Protein AF-A0A811KBR7-F1 (afdb_monomer)

Nearest PDB structures (foldseek):
  6i35-assembly2_C  TM=9.763E-01  e=1.570E-20  Homo sapiens
  6i34-assembly1_B  TM=9.768E-01  e=1.989E-20  Homo sapiens neanderthalensis
  6i34-assembly2_C  TM=9.769E-01  e=3.012E-20  Homo sapiens neanderthalensis
  6i35-assembly1_B  TM=9.760E-01  e=3.012E-20  Homo sapiens
  6i33-assembly1_B  TM=9.377E-01  e=5.134E-20  Homo sapiens

Organism: NCBI:txid465554

Sequence (283 aa):
MISDLTGLDVANASLLDESSACAEAMTLSCRATKRNVVLYDPHLHPQNIAVLQTRAKPIDIKLEPLDVENVNITRDIAGIIIQYPNTEGLIYENIESIVELAHESGALVTMACDPLSLCLLRSPGDLKADIVVGNAQRFGIPLGYGGPHVAFMSVAKTDNRNLLARLMPGRLVGISSNQLCQILWLLTTVMNFLILIFVLLFLGVCTTQLSPIKDADALVEEFYEKAEKIVESTVDLTEKLKFIKESTASFLKLAFPVGALVAASLDIASQLPNALLKQVMDV

Foldseek 3Di:
DLCVLQVADFKFPFDAAQLVLLLLVLVLLCVLLVAQEEEEAPQADPSSVVSNVVSSVVVVHHYDYADPVDGDAALRYSAYEYEVLGNLRAHDPCLLVNCVNCVVSVHAYEYEYDSLLSLQDPHVVVSVHFKYKYWPCVLPNDPPVPDPTTIMMGGHCPDPVSSSNLSDDHWGWDWDADPVRDIDTDTDDSCPVCPVPPVPDDDPGPDHDDDDDPDPPVSSVVSSVVSVVVLVVLVVVVVVVVVVCVVDVDDDPDRHDPPRSVVSVVVVVVPDPPPVVVVVPPD

pLDDT: mean 74.91, std 23.41, range [22.73, 97.88]

Mean predicted aligned error: 11.62 Å

Secondary structure (DSSP, 8-state):
-HHHHHT-SEE-S-BS-HHHHHHHHHHHHHHHH---EEEE-TTS-HHHHHHHHHHHGGGT-EEEE--SSS----TTEEEEEEEES-TTS---TTHHHHHHHHHHHTPEEEEEE-TTGGGTSPPTTTTT-SEEEEE-TTTT---GGG-S--EEEEE---STT-HHHHH--S-EEEEEE-TT--EEEEEE----GGGGTSTTTS-------------HHHHHHHHHHHHHHHHHHHHHHHHHHHHHHHH-TTS-------SHHHHHHHHHHHHS-TTTTTTSS--

Solvent-accessible surface area (backbone atoms only — not comparable to full-atom values): 16023 Å² total; per-residue (Å²): 104,71,29,68,42,37,51,24,77,44,51,40,64,29,32,74,33,40,31,58,32,50,34,49,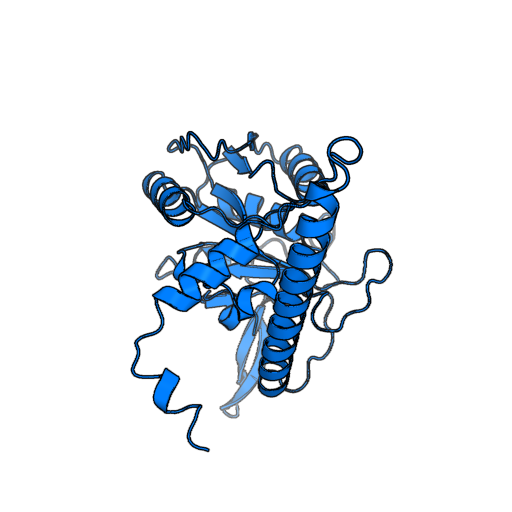47,54,51,42,26,22,66,73,60,74,29,48,31,34,33,33,38,77,50,37,48,71,65,35,53,54,40,32,56,61,59,24,62,86,70,69,39,46,78,43,75,48,50,84,89,68,74,77,62,55,71,61,33,7,22,39,38,40,39,49,57,22,65,66,42,41,60,72,88,60,48,58,60,55,43,51,47,30,50,76,30,61,20,40,39,32,37,39,32,49,64,64,57,29,67,80,42,84,28,48,29,81,55,64,36,40,31,40,26,21,47,52,34,86,75,82,46,69,70,57,94,82,36,92,40,38,6,35,45,29,26,32,68,85,45,102,78,32,58,54,64,57,62,50,75,62,44,29,77,39,84,46,64,51,99,83,71,44,83,42,82,40,82,41,61,60,82,60,79,50,68,86,73,37,79,84,75,81,72,94,77,82,80,63,60,78,76,89,84,75,62,69,70,69,51,48,57,56,46,44,58,50,39,51,53,51,51,53,53,50,52,55,52,46,57,59,46,52,58,50,48,76,73,50,88,80,79,72,98,66,95,66,47,73,54,31,64,52,52,54,54,55,50,57,70,70,69,60,62,86,72,61,70,66,66,72,75,77,118

Structure (mmCIF, N/CA/C/O backbone):
data_AF-A0A811KBR7-F1
#
_entry.id   AF-A0A811KBR7-F1
#
loop_
_atom_site.group_PDB
_atom_site.id
_atom_site.type_symbol
_atom_site.label_atom_id
_atom_site.label_alt_id
_atom_site.label_comp_id
_atom_site.label_asym_id
_atom_site.label_entity_id
_atom_site.label_seq_id
_atom_site.pdbx_PDB_ins_code
_atom_site.Cartn_x
_atom_site.Cartn_y
_atom_site.Cartn_z
_atom_site.occupancy
_atom_site.B_iso_or_equiv
_atom_site.auth_seq_id
_atom_site.auth_comp_id
_atom_site.auth_asym_id
_atom_site.auth_atom_id
_atom_site.pdbx_PDB_model_num
ATOM 1 N N . MET A 1 1 ? -3.193 -0.606 -17.272 1.00 85.06 1 MET A N 1
ATOM 2 C CA . MET A 1 1 ? -1.834 -0.482 -16.699 1.00 85.06 1 MET A CA 1
ATOM 3 C C . 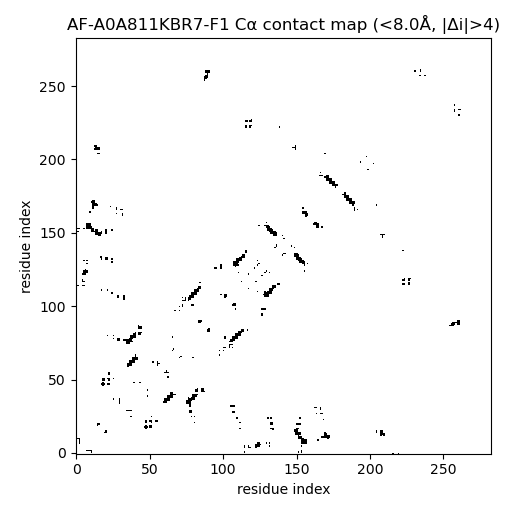MET A 1 1 ? -1.808 -0.687 -15.186 1.00 85.06 1 MET A C 1
ATOM 5 O O . MET A 1 1 ? -1.418 -1.763 -14.779 1.00 85.06 1 MET A O 1
ATOM 9 N N . ILE A 1 2 ? -2.196 0.281 -14.333 1.00 90.94 2 ILE A N 1
ATOM 10 C CA . ILE A 1 2 ? -2.065 0.114 -12.862 1.00 90.94 2 ILE A CA 1
ATOM 11 C C . ILE A 1 2 ? -2.867 -1.087 -12.344 1.00 90.94 2 ILE A C 1
ATOM 13 O O . ILE A 1 2 ? -2.325 -1.892 -11.598 1.00 90.94 2 ILE A O 1
ATOM 17 N N . SER A 1 3 ? -4.122 -1.242 -12.769 1.00 91.12 3 SER A N 1
ATOM 18 C CA . SER A 1 3 ? -4.929 -2.425 -12.434 1.00 91.12 3 SER A CA 1
ATOM 19 C C . SER A 1 3 ? -4.261 -3.735 -12.859 1.00 91.12 3 SER A C 1
ATOM 21 O O . SER A 1 3 ? -4.246 -4.678 -12.081 1.00 91.12 3 SER A O 1
ATOM 23 N N . ASP A 1 4 ? -3.627 -3.769 -14.035 1.00 90.62 4 ASP A N 1
ATOM 24 C CA . ASP A 1 4 ? -2.962 -4.973 -14.551 1.00 90.62 4 ASP A CA 1
ATOM 25 C C . ASP A 1 4 ? -1.704 -5.319 -13.742 1.00 90.62 4 ASP A C 1
ATOM 27 O O . ASP A 1 4 ? -1.526 -6.462 -13.345 1.00 90.62 4 ASP A O 1
ATOM 31 N N . LEU A 1 5 ? -0.864 -4.323 -13.429 1.00 88.62 5 LEU A N 1
ATOM 32 C CA . LEU A 1 5 ? 0.352 -4.513 -12.623 1.00 88.62 5 LEU A CA 1
ATOM 33 C C . LEU A 1 5 ? 0.036 -4.898 -11.175 1.00 88.62 5 LEU A C 1
ATOM 35 O O . LEU A 1 5 ? 0.746 -5.680 -10.552 1.00 88.62 5 LEU A O 1
ATOM 39 N N . THR A 1 6 ? -1.018 -4.310 -10.611 1.00 92.88 6 THR A N 1
ATOM 40 C CA . THR A 1 6 ? -1.402 -4.563 -9.218 1.00 92.88 6 THR A CA 1
ATOM 41 C C . THR A 1 6 ? -2.259 -5.813 -9.055 1.00 92.88 6 THR A C 1
ATOM 43 O O . THR A 1 6 ? -2.368 -6.309 -7.937 1.00 92.88 6 THR A O 1
ATOM 46 N N . GLY A 1 7 ? -2.862 -6.324 -10.131 1.00 92.62 7 GLY A N 1
ATOM 47 C CA . GLY A 1 7 ? -3.830 -7.420 -10.083 1.00 92.62 7 GLY A CA 1
ATOM 48 C C . GLY A 1 7 ? -5.175 -7.030 -9.453 1.00 92.62 7 GLY A C 1
ATOM 49 O O . GLY A 1 7 ? -5.918 -7.909 -9.022 1.00 92.62 7 GLY A O 1
ATOM 50 N N . LEU A 1 8 ? -5.487 -5.730 -9.356 1.00 93.88 8 LEU A N 1
ATOM 51 C CA . LEU A 1 8 ? -6.699 -5.208 -8.713 1.00 93.88 8 LEU A CA 1
ATOM 52 C C . LEU A 1 8 ? -7.685 -4.585 -9.709 1.00 93.88 8 LEU A C 1
ATOM 54 O O . LEU A 1 8 ? -7.311 -3.987 -10.717 1.00 93.88 8 LEU A O 1
ATOM 58 N N . ASP A 1 9 ? -8.977 -4.673 -9.388 1.00 91.50 9 ASP A N 1
ATOM 59 C CA . ASP A 1 9 ? -10.067 -4.386 -10.328 1.00 91.50 9 ASP A CA 1
ATOM 60 C C . ASP A 1 9 ? -10.196 -2.916 -10.745 1.00 91.50 9 ASP A C 1
ATOM 62 O O . ASP A 1 9 ? -10.563 -2.617 -11.882 1.00 91.50 9 ASP A O 1
ATOM 66 N N . VAL A 1 10 ? -9.985 -1.979 -9.814 1.00 91.19 10 VAL A N 1
ATOM 67 C CA . VAL A 1 10 ? -10.257 -0.551 -10.046 1.00 91.19 10 VAL A CA 1
ATOM 68 C C . VAL A 1 10 ? -9.057 0.273 -9.621 1.00 91.19 10 VAL A C 1
ATOM 70 O O . VAL A 1 10 ? -8.599 0.143 -8.491 1.00 91.19 10 VAL A O 1
ATOM 73 N N . ALA A 1 11 ? -8.586 1.163 -10.491 1.00 91.06 11 ALA A N 1
ATOM 74 C CA . ALA A 1 11 ? -7.555 2.151 -10.188 1.00 91.06 11 ALA A CA 1
ATOM 75 C C . ALA A 1 11 ? -8.080 3.575 -10.406 1.00 91.06 11 ALA A C 1
ATOM 77 O O . ALA A 1 11 ? -8.884 3.821 -11.312 1.00 91.06 11 ALA A O 1
ATOM 78 N N . ASN A 1 12 ? -7.628 4.523 -9.584 1.00 88.38 12 ASN A N 1
ATOM 79 C CA . ASN A 1 12 ? -7.953 5.931 -9.782 1.00 88.38 12 ASN A CA 1
ATOM 80 C C . ASN A 1 12 ? -7.066 6.615 -10.827 1.00 88.38 12 ASN A C 1
ATOM 82 O O . ASN A 1 12 ? -6.050 6.097 -11.278 1.00 88.38 12 ASN A O 1
ATOM 86 N N . ALA A 1 13 ? -7.488 7.814 -11.227 1.00 79.62 13 ALA A N 1
ATOM 87 C CA . ALA A 1 13 ? -6.818 8.609 -12.245 1.00 79.62 13 ALA A CA 1
ATOM 88 C C . ALA A 1 13 ? -5.558 9.330 -11.735 1.00 79.62 13 ALA A C 1
ATOM 90 O O . ALA A 1 13 ? -4.890 9.951 -12.559 1.00 79.62 13 ALA A O 1
ATOM 91 N N . SER A 1 14 ? -5.299 9.339 -10.415 1.00 83.75 14 SER A N 1
ATOM 92 C CA . SER A 1 14 ? -4.068 9.785 -9.716 1.00 83.75 14 SER A CA 1
ATOM 93 C C . SER A 1 14 ? -4.341 10.245 -8.274 1.00 83.75 14 SER A C 1
ATOM 95 O O . SER A 1 14 ? -5.455 10.659 -7.935 1.00 83.75 14 SER A O 1
ATOM 97 N N . LEU A 1 15 ? -3.282 10.259 -7.461 1.00 87.31 15 LEU A N 1
ATOM 98 C CA . LEU A 1 15 ? -3.135 10.965 -6.181 1.00 87.31 15 LEU A CA 1
ATOM 99 C C . LEU A 1 15 ? -1.878 11.861 -6.207 1.00 87.31 15 LEU A C 1
ATOM 101 O O . LEU A 1 15 ? -1.215 11.968 -7.239 1.00 87.31 15 LEU A O 1
ATOM 105 N N . LEU A 1 16 ? -1.595 12.559 -5.100 1.00 87.81 16 LEU A N 1
ATOM 106 C CA . LEU A 1 16 ? -0.544 13.585 -5.036 1.00 87.81 16 LEU A CA 1
ATOM 107 C C . LEU A 1 16 ? 0.872 13.003 -4.948 1.00 87.81 16 LEU A C 1
ATOM 109 O O . LEU A 1 16 ? 1.744 13.425 -5.697 1.00 87.81 16 LEU A O 1
ATOM 113 N N . ASP A 1 17 ? 1.090 12.075 -4.022 1.00 90.75 17 ASP A N 1
ATOM 114 C CA . ASP A 1 17 ? 2.358 11.388 -3.765 1.00 90.75 17 ASP A CA 1
ATOM 115 C C . ASP A 1 17 ? 2.082 10.069 -3.014 1.00 90.75 17 ASP A C 1
ATOM 117 O O . ASP A 1 17 ? 0.949 9.798 -2.604 1.00 90.75 17 ASP A O 1
ATOM 121 N N . GLU A 1 18 ? 3.096 9.217 -2.864 1.00 94.69 18 GLU A N 1
ATOM 122 C CA . GLU A 1 18 ? 2.942 7.914 -2.202 1.00 94.69 18 GLU A CA 1
ATOM 123 C C . GLU A 1 18 ? 2.489 8.057 -0.747 1.00 94.69 18 GLU A C 1
ATOM 125 O O . GLU A 1 18 ? 1.565 7.380 -0.306 1.00 94.69 18 GLU A O 1
ATOM 130 N N . SER A 1 19 ? 3.091 8.989 -0.007 1.00 95.75 19 SER A N 1
ATOM 131 C CA . SER A 1 19 ? 2.795 9.204 1.407 1.00 95.75 19 SER A CA 1
ATOM 132 C C . SER A 1 19 ? 1.339 9.617 1.647 1.00 95.75 19 SER A C 1
ATOM 134 O O . SER A 1 19 ? 0.686 9.117 2.568 1.00 95.75 19 SER A O 1
ATOM 136 N N . SER A 1 20 ? 0.795 10.503 0.809 1.00 93.81 20 SER A N 1
ATOM 137 C CA . SER A 1 20 ? -0.621 10.872 0.848 1.00 93.81 20 SER A CA 1
ATOM 138 C C . SER A 1 20 ? -1.516 9.731 0.381 1.00 93.81 20 SER A C 1
ATOM 140 O O . SER A 1 20 ? -2.568 9.535 0.983 1.00 93.81 20 SER A O 1
ATOM 142 N N . ALA A 1 21 ? -1.098 8.932 -0.605 1.00 95.25 21 ALA A N 1
ATOM 143 C CA . ALA A 1 21 ? -1.833 7.737 -1.009 1.00 95.25 21 ALA A CA 1
ATOM 144 C C . ALA A 1 21 ? -1.939 6.712 0.133 1.00 95.25 21 ALA A C 1
ATOM 146 O O . ALA A 1 21 ? -3.035 6.214 0.393 1.00 95.25 21 ALA A O 1
ATOM 147 N N . CYS A 1 22 ? -0.858 6.478 0.885 1.00 97.00 22 CYS A N 1
ATOM 148 C CA . CYS A 1 22 ? -0.865 5.652 2.096 1.00 97.00 22 CYS A CA 1
ATOM 149 C C . CYS A 1 22 ? -1.837 6.195 3.157 1.00 97.00 22 CYS A C 1
ATOM 151 O O . CYS A 1 22 ? -2.602 5.435 3.751 1.00 97.00 22 CYS A O 1
ATOM 153 N N . ALA A 1 23 ? -1.865 7.513 3.375 1.00 96.44 23 ALA A N 1
ATOM 154 C CA . ALA A 1 23 ? -2.798 8.128 4.322 1.00 96.44 23 ALA A CA 1
ATOM 155 C C . ALA A 1 23 ? -4.267 8.050 3.873 1.00 96.44 23 ALA A C 1
ATOM 157 O O . ALA A 1 23 ? -5.172 7.880 4.699 1.00 96.44 23 ALA A O 1
ATOM 158 N N . GLU A 1 24 ? -4.524 8.149 2.571 1.00 96.12 24 GLU A N 1
ATOM 159 C CA . GLU A 1 24 ? -5.859 7.923 2.028 1.00 96.12 24 GLU A CA 1
ATOM 160 C C . GLU A 1 24 ? -6.268 6.448 2.141 1.00 96.12 24 GLU A C 1
ATOM 162 O O . GLU A 1 24 ? -7.417 6.175 2.479 1.00 96.12 24 GLU A O 1
ATOM 167 N N . ALA A 1 25 ? -5.344 5.499 1.944 1.00 96.50 25 ALA A N 1
ATOM 168 C CA . ALA A 1 25 ? -5.602 4.072 2.143 1.00 96.50 25 ALA A CA 1
ATOM 169 C C . ALA A 1 25 ? -5.947 3.760 3.606 1.00 96.50 25 ALA A C 1
ATOM 171 O O . ALA A 1 25 ? -6.968 3.131 3.870 1.00 96.50 25 ALA A O 1
ATOM 172 N N . MET A 1 26 ? -5.179 4.301 4.561 1.00 97.00 26 MET A N 1
ATOM 173 C CA . MET A 1 26 ? -5.490 4.247 5.998 1.00 97.00 26 MET A CA 1
ATOM 174 C C . MET A 1 26 ? -6.923 4.727 6.273 1.00 97.00 26 MET A C 1
ATOM 176 O O . MET A 1 26 ? -7.715 4.052 6.933 1.00 97.00 26 MET A O 1
ATOM 180 N N . THR A 1 27 ? -7.279 5.893 5.730 1.00 95.50 27 THR A N 1
ATOM 181 C CA . THR A 1 27 ? -8.605 6.492 5.922 1.00 95.50 27 THR A CA 1
ATOM 182 C C . THR A 1 27 ? -9.703 5.660 5.252 1.00 95.50 27 THR A C 1
ATOM 184 O O . THR A 1 27 ? -10.797 5.513 5.804 1.00 95.50 27 THR A O 1
ATOM 187 N N . LEU A 1 28 ? -9.430 5.092 4.076 1.00 94.25 28 LEU A N 1
ATOM 188 C CA . LEU A 1 28 ? -10.341 4.206 3.356 1.00 94.25 28 LEU A CA 1
ATOM 189 C C . LEU A 1 28 ? -10.619 2.938 4.165 1.00 94.25 28 LEU A C 1
ATOM 191 O O . LEU A 1 28 ? -11.790 2.590 4.333 1.00 94.25 28 LEU A O 1
ATOM 195 N N . SER A 1 29 ? -9.582 2.318 4.732 1.00 95.12 29 SER A N 1
ATOM 196 C CA . SER A 1 29 ? -9.704 1.120 5.563 1.00 95.12 29 SER A CA 1
ATOM 197 C C . SER A 1 29 ? -10.587 1.364 6.785 1.00 95.12 29 SER A C 1
ATOM 199 O O . SER A 1 29 ? -11.539 0.617 7.029 1.00 95.12 29 SER A O 1
ATOM 201 N N . CYS A 1 30 ? -10.372 2.478 7.491 1.00 95.19 30 CYS A N 1
ATOM 202 C CA . CYS A 1 30 ? -11.221 2.887 8.614 1.00 95.19 30 CYS A CA 1
ATOM 203 C C . CYS A 1 30 ? -12.670 3.174 8.183 1.00 95.19 30 CYS A C 1
ATOM 205 O O . CYS A 1 30 ? -13.627 2.791 8.859 1.00 95.19 30 CYS A O 1
ATOM 207 N N . ARG A 1 31 ? -12.878 3.815 7.024 1.00 93.00 31 ARG A N 1
ATOM 208 C CA . ARG A 1 31 ? -14.228 4.114 6.511 1.00 93.00 31 ARG A CA 1
ATOM 209 C C . ARG A 1 31 ? -14.994 2.866 6.088 1.00 93.00 31 ARG A C 1
ATOM 211 O O . ARG A 1 31 ? -16.220 2.856 6.259 1.00 93.00 31 ARG A O 1
ATOM 218 N N . ALA A 1 32 ? -14.306 1.880 5.519 1.00 92.44 32 ALA A N 1
ATOM 219 C CA . ALA A 1 32 ? -14.888 0.624 5.062 1.00 92.44 32 ALA A CA 1
ATOM 220 C C . ALA A 1 32 ? -15.255 -0.282 6.245 1.00 92.44 32 ALA A C 1
ATOM 222 O O . ALA A 1 32 ? -16.392 -0.743 6.323 1.00 92.44 32 ALA A O 1
ATOM 223 N N . THR A 1 33 ? -14.342 -0.451 7.206 1.00 93.12 33 THR A N 1
ATOM 224 C CA . THR A 1 33 ? -14.531 -1.341 8.368 1.00 93.12 33 THR A CA 1
ATOM 225 C C . THR A 1 33 ? -15.266 -0.695 9.545 1.00 93.12 33 THR A C 1
ATOM 227 O O . THR A 1 33 ? -15.755 -1.406 10.420 1.00 93.12 33 THR A O 1
ATOM 230 N N . LYS A 1 34 ? -15.363 0.644 9.580 1.00 93.56 34 LYS A N 1
ATOM 231 C CA . LYS A 1 34 ? -15.869 1.439 10.722 1.00 93.56 34 LYS A CA 1
ATOM 232 C C . LYS A 1 34 ? -15.050 1.270 12.009 1.00 93.56 34 LYS A C 1
ATOM 234 O O . LYS A 1 34 ? -15.561 1.524 13.097 1.00 93.56 34 LYS A O 1
ATOM 239 N N . ARG A 1 35 ? -13.787 0.868 11.875 1.00 95.31 35 ARG A N 1
ATOM 240 C CA . ARG A 1 35 ? -12.801 0.727 12.955 1.00 95.31 35 ARG A CA 1
ATOM 241 C C . ARG A 1 35 ? -11.779 1.868 12.879 1.00 95.31 35 ARG A C 1
ATOM 243 O O . ARG A 1 35 ? -11.723 2.567 11.869 1.00 95.31 35 ARG A O 1
ATOM 250 N N . ASN A 1 36 ? -10.996 2.080 13.937 1.00 95.88 36 ASN A N 1
ATOM 251 C CA . ASN A 1 36 ? -10.079 3.224 14.048 1.00 95.88 36 ASN A CA 1
ATOM 252 C C . ASN A 1 36 ? -8.630 2.860 14.409 1.00 95.88 36 ASN A C 1
ATOM 254 O O . ASN A 1 36 ? -7.846 3.767 14.672 1.00 95.88 36 ASN A O 1
ATOM 258 N N . VAL A 1 37 ? -8.266 1.577 14.429 1.00 96.81 37 VAL A N 1
ATOM 259 C CA . VAL A 1 37 ? -6.885 1.124 14.659 1.00 96.81 37 VAL A CA 1
ATOM 260 C C . VAL A 1 37 ? -6.296 0.647 13.336 1.00 96.81 37 VAL A C 1
ATOM 262 O O . VAL A 1 37 ? -6.921 -0.155 12.650 1.00 96.81 37 VAL A O 1
ATOM 265 N N . VAL A 1 38 ? -5.121 1.134 12.949 1.00 97.56 38 VAL A N 1
ATOM 266 C CA . VAL A 1 38 ? -4.415 0.698 11.736 1.00 97.56 38 VAL A CA 1
ATOM 267 C C . VAL A 1 38 ? -2.992 0.308 12.106 1.00 97.56 38 VAL A C 1
ATOM 269 O O . VAL A 1 38 ? -2.297 1.074 12.776 1.00 97.56 38 VAL A O 1
ATOM 272 N N . LEU A 1 39 ? -2.558 -0.869 11.653 1.00 97.44 39 LEU A N 1
ATOM 273 C CA . LEU A 1 39 ? -1.170 -1.291 11.811 1.00 97.44 39 LEU A CA 1
ATOM 274 C C . LEU A 1 39 ? -0.341 -0.853 10.606 1.00 97.44 39 LEU A C 1
ATOM 276 O O . LEU A 1 39 ? -0.816 -0.890 9.470 1.00 97.44 39 LEU A O 1
ATOM 280 N N . TYR A 1 40 ? 0.901 -0.450 10.834 1.00 96.44 40 TYR A N 1
ATOM 281 C CA . TYR A 1 40 ? 1.821 -0.077 9.763 1.00 96.44 40 TYR A CA 1
ATOM 282 C C . TYR A 1 40 ? 3.145 -0.823 9.908 1.00 96.44 40 TYR A C 1
ATOM 284 O O . TYR A 1 40 ? 3.654 -0.986 11.012 1.00 96.44 40 TYR A O 1
ATOM 292 N N . ASP A 1 41 ? 3.717 -1.261 8.795 1.00 94.75 41 ASP A N 1
ATOM 293 C CA . ASP A 1 41 ? 5.041 -1.873 8.768 1.00 94.75 41 ASP A CA 1
ATOM 294 C C . ASP A 1 41 ? 6.120 -0.837 9.162 1.00 94.75 41 ASP A C 1
ATOM 296 O O . ASP A 1 41 ? 6.207 0.231 8.540 1.00 94.75 41 ASP A O 1
ATOM 300 N N . PRO A 1 42 ? 6.956 -1.109 10.185 1.00 93.25 42 PRO A N 1
ATOM 301 C CA . PRO A 1 42 ? 8.085 -0.252 10.552 1.00 93.25 42 PRO A CA 1
ATOM 302 C C . PRO A 1 42 ? 9.071 0.017 9.405 1.00 93.25 42 PRO A C 1
ATOM 304 O O . PRO A 1 42 ? 9.762 1.036 9.437 1.00 93.25 42 PRO A O 1
ATOM 307 N N . HIS A 1 43 ? 9.119 -0.863 8.400 1.00 92.19 43 HIS A N 1
ATOM 308 C CA . HIS A 1 43 ? 9.958 -0.742 7.207 1.00 92.19 43 HIS A CA 1
ATOM 309 C C . HIS A 1 43 ? 9.241 -0.079 6.015 1.00 92.19 43 HIS A C 1
ATOM 311 O O . HIS A 1 43 ? 9.728 -0.146 4.881 1.00 92.19 43 HIS A O 1
ATOM 317 N N . LEU A 1 44 ? 8.122 0.618 6.243 1.00 94.25 44 LEU A N 1
ATOM 318 C CA . LEU A 1 44 ? 7.629 1.633 5.307 1.00 94.25 44 LEU A CA 1
ATOM 319 C C . LEU A 1 44 ? 8.673 2.741 5.126 1.00 94.25 44 LEU A C 1
ATOM 321 O O . LEU A 1 44 ? 9.506 3.004 5.999 1.00 94.25 44 LEU A O 1
ATOM 325 N N . HIS A 1 45 ? 8.593 3.465 4.011 1.00 94.31 45 HIS A N 1
ATOM 326 C CA . HIS A 1 45 ? 9.447 4.634 3.846 1.00 94.31 45 HIS A CA 1
ATOM 327 C C . HIS A 1 45 ? 9.224 5.665 4.975 1.00 94.31 45 HIS A C 1
ATOM 329 O O . HIS A 1 45 ? 8.072 5.952 5.321 1.00 94.31 45 HIS A O 1
ATOM 335 N N . PRO A 1 46 ? 10.285 6.293 5.525 1.00 96.25 46 PRO A N 1
ATOM 336 C CA . PRO A 1 46 ? 10.160 7.202 6.669 1.00 96.25 46 PRO A CA 1
ATOM 337 C C . PRO A 1 46 ? 9.169 8.354 6.446 1.00 96.25 46 PRO A C 1
ATOM 339 O O . PRO A 1 46 ? 8.432 8.735 7.357 1.00 96.25 46 PRO A O 1
ATOM 342 N N . GLN A 1 47 ? 9.102 8.885 5.222 1.00 95.81 47 GLN A N 1
ATOM 343 C CA . GLN A 1 47 ? 8.140 9.922 4.847 1.00 95.81 47 GLN A CA 1
ATOM 344 C C . GLN A 1 47 ? 6.689 9.416 4.833 1.00 95.81 47 GLN A C 1
ATOM 346 O O . GLN A 1 47 ? 5.787 10.157 5.227 1.00 95.81 47 GLN A O 1
ATOM 351 N N . ASN A 1 48 ? 6.458 8.149 4.466 1.00 97.06 48 ASN A N 1
ATOM 352 C CA . ASN A 1 48 ? 5.127 7.543 4.504 1.00 97.06 48 ASN A CA 1
ATOM 353 C C . ASN A 1 48 ? 4.641 7.458 5.953 1.00 97.06 48 ASN A C 1
ATOM 355 O O . ASN A 1 48 ?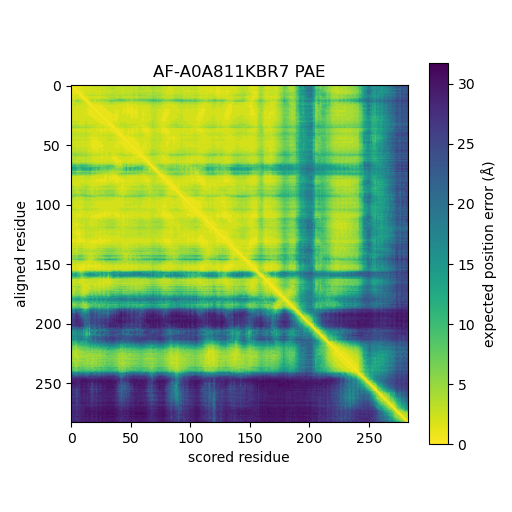 3.528 7.889 6.248 1.00 97.06 48 ASN A O 1
ATOM 359 N N . ILE A 1 49 ? 5.505 7.006 6.868 1.00 97.31 49 ILE A N 1
ATOM 360 C CA . ILE A 1 49 ? 5.209 6.940 8.307 1.00 97.31 49 ILE A CA 1
ATOM 361 C C . ILE A 1 49 ? 4.919 8.342 8.867 1.00 97.31 49 ILE A C 1
ATOM 363 O O . ILE A 1 49 ? 3.916 8.538 9.555 1.00 97.31 49 ILE A O 1
ATOM 367 N N . ALA A 1 50 ? 5.742 9.341 8.531 1.00 97.69 50 ALA A N 1
ATOM 368 C CA . ALA A 1 50 ? 5.557 10.714 9.004 1.00 97.69 50 ALA A CA 1
ATOM 369 C C . ALA A 1 50 ? 4.209 11.320 8.561 1.00 97.69 50 ALA A C 1
ATOM 371 O O . ALA A 1 50 ? 3.511 11.962 9.356 1.00 97.69 50 ALA A O 1
ATOM 372 N N . VAL A 1 51 ? 3.810 11.102 7.303 1.00 97.25 51 VAL A N 1
ATOM 373 C CA . VAL A 1 51 ? 2.523 11.588 6.783 1.00 97.25 51 VAL A CA 1
ATOM 374 C C . VAL A 1 51 ? 1.354 10.795 7.362 1.00 97.25 51 VAL A C 1
ATOM 376 O O . VAL A 1 51 ? 0.353 11.415 7.726 1.00 97.25 51 VAL A O 1
ATOM 379 N N . LEU A 1 52 ? 1.481 9.473 7.520 1.00 97.31 52 LEU A N 1
ATOM 380 C CA . LEU A 1 52 ? 0.483 8.634 8.192 1.00 97.31 52 LEU A CA 1
ATOM 381 C C . LEU A 1 52 ? 0.200 9.156 9.604 1.00 97.31 52 LEU A C 1
ATOM 383 O O . LEU A 1 52 ? -0.944 9.480 9.919 1.00 97.31 52 LEU A O 1
ATOM 387 N N . GLN A 1 53 ? 1.241 9.349 10.417 1.00 96.88 53 GLN A N 1
ATOM 388 C CA . GLN A 1 53 ? 1.127 9.892 11.776 1.00 96.88 53 GLN A CA 1
ATOM 389 C C . GLN A 1 53 ? 0.476 11.281 11.790 1.00 96.88 53 GLN A C 1
ATOM 391 O O . GLN A 1 53 ? -0.420 11.555 12.595 1.00 96.88 53 GLN A O 1
ATOM 396 N N . THR A 1 54 ? 0.888 12.153 10.866 1.00 97.31 54 THR A N 1
ATOM 397 C CA . THR A 1 54 ? 0.346 13.514 10.752 1.00 97.31 54 THR A CA 1
ATOM 398 C C . THR A 1 54 ? -1.138 13.507 10.388 1.00 97.31 54 THR A C 1
ATOM 400 O O . THR A 1 54 ? -1.911 14.301 10.927 1.00 97.31 54 THR A O 1
ATOM 403 N N . ARG A 1 55 ? -1.550 12.611 9.485 1.00 95.81 55 ARG A N 1
ATOM 404 C CA . ARG A 1 55 ? -2.929 12.501 8.991 1.00 95.81 55 ARG A CA 1
ATOM 405 C C . ARG A 1 55 ? -3.844 11.758 9.953 1.00 95.81 55 ARG A C 1
ATOM 407 O O . ARG A 1 55 ? -5.018 12.099 9.995 1.00 95.81 55 ARG A O 1
ATOM 414 N N . ALA A 1 56 ? -3.326 10.814 10.737 1.00 96.25 56 ALA A N 1
ATOM 415 C CA . ALA A 1 56 ? -4.096 10.041 11.710 1.00 96.25 56 ALA A CA 1
ATOM 416 C C . ALA A 1 56 ? -4.530 10.876 12.926 1.00 96.25 56 ALA A C 1
ATOM 418 O O . ALA A 1 56 ? -5.672 10.777 13.373 1.00 96.25 56 ALA A O 1
ATOM 419 N N . LYS A 1 57 ? -3.648 11.760 13.416 1.00 94.31 57 LYS A N 1
ATOM 420 C CA . LYS A 1 57 ? -3.882 12.598 14.603 1.00 94.31 57 LYS A CA 1
ATOM 421 C C . LYS A 1 57 ? -5.178 13.437 14.570 1.00 94.31 57 LYS A C 1
ATOM 423 O O . LYS A 1 57 ? -5.901 13.407 15.561 1.00 94.31 57 LYS A O 1
ATOM 428 N N . PRO A 1 58 ? -5.505 14.201 13.507 1.00 94.75 58 PRO A N 1
ATOM 429 C CA . PRO A 1 58 ? -6.714 15.033 13.484 1.00 94.75 58 PRO A CA 1
ATOM 430 C C . PRO A 1 58 ? -8.027 14.246 13.356 1.00 94.75 58 PRO A C 1
ATOM 432 O O . PRO A 1 58 ? -9.085 14.808 13.623 1.00 94.75 58 PRO A O 1
ATOM 435 N N . ILE A 1 59 ? -7.972 12.982 12.928 1.00 93.25 59 ILE A N 1
ATOM 436 C CA . ILE A 1 59 ? -9.142 12.119 12.688 1.00 93.25 59 ILE A CA 1
ATOM 437 C C . ILE A 1 59 ? -9.268 10.984 13.716 1.00 93.25 59 ILE A C 1
ATOM 439 O O . ILE A 1 59 ? -10.098 10.099 13.535 1.00 93.25 59 ILE A O 1
ATOM 443 N N . ASP A 1 60 ? -8.464 11.030 14.784 1.00 94.19 60 ASP A N 1
ATOM 444 C CA . ASP A 1 60 ? -8.457 10.076 15.904 1.00 94.19 60 ASP A CA 1
ATOM 445 C C . ASP A 1 60 ? -8.300 8.602 15.475 1.00 94.19 60 ASP A C 1
ATOM 447 O O . ASP A 1 60 ? -8.934 7.688 16.008 1.00 94.19 60 ASP A O 1
ATOM 451 N N . ILE A 1 61 ? -7.441 8.368 14.474 1.00 96.31 61 ILE A N 1
ATOM 452 C CA . ILE A 1 61 ? -6.999 7.021 14.093 1.00 96.31 61 ILE A CA 1
ATOM 453 C C . ILE A 1 61 ? -5.766 6.663 14.924 1.00 96.31 61 ILE A C 1
ATOM 455 O O . ILE A 1 61 ? -4.793 7.419 14.974 1.00 96.31 61 ILE A O 1
ATOM 459 N N . LYS A 1 62 ? -5.793 5.491 15.558 1.00 96.94 62 LYS A N 1
ATOM 460 C CA . LYS A 1 62 ? -4.648 4.926 16.273 1.00 96.94 62 LYS A CA 1
ATOM 461 C C . LYS A 1 62 ? -3.757 4.186 15.286 1.00 96.94 62 LYS A C 1
ATOM 463 O O . LYS A 1 62 ? -4.225 3.293 14.586 1.00 96.94 62 LYS A O 1
ATOM 468 N N . LEU A 1 63 ? -2.488 4.575 15.239 1.00 96.69 63 LEU A N 1
ATOM 469 C CA . LEU A 1 63 ? -1.462 3.919 14.438 1.00 96.69 63 LEU A CA 1
ATOM 470 C C . LEU A 1 63 ? -0.509 3.160 15.348 1.00 96.69 63 LEU A C 1
ATOM 472 O O . LEU A 1 63 ? 0.074 3.757 16.254 1.00 96.69 63 LEU A O 1
ATOM 476 N N . GLU A 1 64 ? -0.328 1.876 15.072 1.00 95.69 64 GLU A N 1
ATOM 477 C CA . GLU A 1 64 ? 0.568 1.002 15.827 1.00 95.69 64 GLU A CA 1
ATOM 478 C C . GLU A 1 64 ? 1.513 0.266 14.862 1.00 95.69 64 GLU A C 1
ATOM 480 O O . GLU A 1 64 ? 1.104 -0.087 13.754 1.00 95.69 64 GLU A O 1
ATOM 485 N N . PRO A 1 65 ? 2.793 0.075 15.220 1.00 95.50 65 PRO A N 1
ATOM 486 C CA . PRO A 1 65 ? 3.714 -0.682 14.384 1.00 95.50 65 PRO A CA 1
ATOM 487 C C . PRO A 1 65 ? 3.304 -2.161 14.337 1.00 95.50 65 PRO A C 1
ATOM 489 O O . PRO A 1 65 ? 2.982 -2.753 15.366 1.00 95.50 65 PRO A O 1
ATOM 492 N N . LEU A 1 66 ? 3.341 -2.756 13.147 1.00 93.44 66 LEU A N 1
ATOM 493 C CA . LEU A 1 66 ? 3.151 -4.188 12.944 1.00 93.44 66 LEU A CA 1
ATOM 494 C C . LEU A 1 66 ? 4.428 -4.937 13.339 1.00 93.44 66 LEU A C 1
ATOM 496 O O . LEU A 1 66 ? 5.509 -4.637 12.833 1.00 93.44 66 LEU A O 1
ATOM 500 N N . ASP A 1 67 ? 4.291 -5.937 14.204 1.00 88.06 67 ASP A N 1
ATOM 501 C CA . ASP A 1 67 ? 5.339 -6.927 14.439 1.00 88.06 67 ASP A CA 1
ATOM 502 C C . ASP A 1 67 ? 5.221 -8.033 13.379 1.00 88.06 67 ASP A C 1
ATOM 504 O O . ASP A 1 67 ? 4.235 -8.771 13.338 1.00 88.06 67 ASP A O 1
ATOM 508 N N . VAL A 1 68 ? 6.208 -8.102 12.484 1.00 79.44 68 VAL A N 1
ATOM 509 C CA . VAL A 1 68 ? 6.243 -9.065 11.371 1.00 79.44 68 VAL A CA 1
ATOM 510 C C . VAL A 1 68 ? 6.613 -10.476 11.850 1.00 79.44 68 VAL A C 1
ATOM 512 O O . VAL A 1 68 ? 6.255 -11.455 11.192 1.00 79.44 68 VAL A O 1
ATOM 515 N N . GLU A 1 69 ? 7.299 -10.602 12.992 1.00 77.06 69 GLU A N 1
ATOM 516 C CA . GLU A 1 69 ? 7.696 -11.895 13.564 1.00 77.06 69 GLU A CA 1
ATOM 517 C C . GLU A 1 69 ? 6.556 -12.515 14.385 1.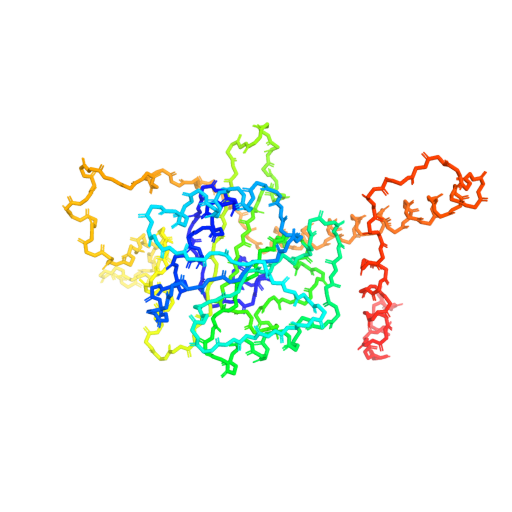00 77.06 69 GLU A C 1
ATOM 519 O O . GLU A 1 69 ? 6.303 -13.716 14.287 1.00 77.06 69 GLU A O 1
ATOM 524 N N . ASN A 1 70 ? 5.838 -11.696 15.163 1.00 81.88 70 ASN A N 1
ATOM 525 C CA . ASN A 1 70 ? 4.663 -12.108 15.938 1.00 81.88 70 ASN A CA 1
ATOM 526 C C . ASN A 1 70 ? 3.418 -11.319 15.527 1.00 81.88 70 ASN A C 1
ATOM 528 O O . ASN A 1 70 ? 2.937 -10.428 16.230 1.00 81.88 70 ASN A O 1
ATOM 532 N N . VAL A 1 71 ? 2.863 -11.705 14.382 1.00 83.38 71 VAL A N 1
ATOM 533 C CA . VAL A 1 71 ? 1.684 -11.068 13.795 1.00 83.38 71 VAL A CA 1
ATOM 534 C C . VAL A 1 71 ? 0.454 -11.379 14.649 1.00 83.38 71 VAL A C 1
ATOM 536 O O . VAL A 1 71 ? -0.082 -12.486 14.623 1.00 83.38 71 VAL A O 1
ATOM 539 N N . ASN A 1 72 ? -0.011 -10.389 15.409 1.00 86.25 72 ASN A N 1
ATOM 540 C CA . ASN A 1 72 ? -1.245 -10.472 16.184 1.00 86.25 72 ASN A CA 1
ATOM 541 C C . ASN A 1 72 ? -2.242 -9.428 15.679 1.00 86.25 72 ASN A C 1
ATOM 543 O O . ASN A 1 72 ? -2.122 -8.244 15.995 1.00 86.25 72 ASN A O 1
ATOM 547 N N . ILE A 1 73 ? -3.223 -9.873 14.890 1.00 88.75 73 ILE A N 1
ATOM 548 C CA . ILE A 1 73 ? -4.242 -8.997 14.312 1.00 88.75 73 ILE A CA 1
ATOM 549 C C . ILE A 1 73 ? -5.587 -9.277 14.988 1.00 88.75 73 ILE A C 1
ATOM 551 O O . ILE A 1 73 ? -6.261 -10.277 14.743 1.00 88.75 73 ILE A O 1
ATOM 555 N N . THR A 1 74 ? -5.979 -8.373 15.877 1.00 90.25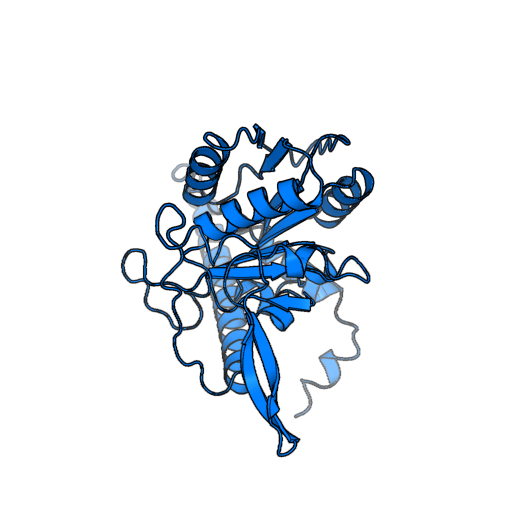 74 THR A N 1
ATOM 556 C CA . THR A 1 74 ? -7.247 -8.395 16.603 1.00 90.25 74 THR A CA 1
ATOM 557 C C . THR A 1 74 ? -8.401 -7.799 15.786 1.00 90.25 74 THR A C 1
ATOM 559 O O . THR A 1 74 ? -8.225 -7.062 14.818 1.00 90.25 74 THR A O 1
ATOM 562 N N . ARG A 1 75 ? -9.643 -8.110 16.185 1.00 90.38 75 ARG A N 1
ATOM 563 C CA . ARG A 1 75 ? -10.872 -7.715 15.461 1.00 90.38 75 ARG A CA 1
ATOM 564 C C . ARG A 1 75 ? -11.199 -6.217 15.495 1.00 90.38 75 ARG A C 1
ATOM 566 O O . ARG A 1 75 ? -12.173 -5.800 14.876 1.00 90.38 75 ARG A O 1
ATOM 573 N N . ASP A 1 76 ? -10.468 -5.412 16.249 1.00 92.75 76 ASP A N 1
ATOM 574 C CA . ASP A 1 76 ? -10.603 -3.954 16.299 1.00 92.75 76 ASP A CA 1
ATOM 575 C C . ASP A 1 76 ? -9.720 -3.236 15.268 1.00 92.75 76 ASP A C 1
ATOM 577 O O . ASP A 1 76 ? -9.910 -2.043 15.031 1.00 92.75 76 ASP A O 1
ATOM 581 N N . ILE A 1 77 ? -8.830 -3.961 14.585 1.00 96.38 77 ILE A N 1
ATOM 582 C CA . ILE A 1 77 ? -7.968 -3.408 13.540 1.00 96.38 77 ILE A CA 1
ATOM 583 C C . ILE A 1 77 ? -8.772 -3.200 12.252 1.00 96.38 77 ILE A C 1
ATOM 585 O O . ILE A 1 77 ? -9.471 -4.089 11.762 1.00 96.38 77 ILE A O 1
ATOM 589 N N . ALA A 1 78 ? -8.706 -1.986 11.716 1.00 96.44 78 ALA A N 1
ATOM 590 C CA . ALA A 1 78 ? -9.325 -1.559 10.467 1.00 96.44 78 ALA A CA 1
ATOM 591 C C . ALA A 1 78 ? -8.551 -2.044 9.241 1.00 96.44 78 ALA A C 1
ATOM 593 O O . ALA A 1 78 ? -9.142 -2.377 8.215 1.00 96.44 78 ALA A O 1
ATOM 594 N N . GLY A 1 79 ? -7.227 -2.051 9.336 1.00 96.62 79 GLY A N 1
ATOM 595 C CA . GLY A 1 79 ? -6.363 -2.476 8.253 1.00 96.62 79 GLY A CA 1
ATOM 596 C C . GLY A 1 79 ? -4.895 -2.470 8.635 1.00 96.62 79 GLY A C 1
ATOM 597 O O . GLY A 1 79 ? -4.513 -1.941 9.681 1.00 96.62 79 GLY A O 1
ATOM 598 N N . ILE A 1 80 ? -4.093 -3.053 7.757 1.00 97.12 80 ILE A N 1
ATOM 599 C CA . ILE A 1 80 ? -2.639 -3.083 7.854 1.00 97.12 80 ILE A CA 1
ATOM 600 C C . ILE A 1 80 ? -2.029 -2.457 6.597 1.00 97.12 80 ILE A C 1
ATOM 602 O O . ILE A 1 80 ? -2.598 -2.572 5.511 1.00 97.12 80 ILE A O 1
ATOM 606 N N . ILE A 1 81 ? -0.891 -1.780 6.741 1.00 97.50 81 ILE A N 1
ATOM 607 C CA . ILE A 1 81 ? -0.148 -1.168 5.633 1.00 97.50 81 ILE A CA 1
ATOM 608 C C . ILE A 1 81 ? 1.256 -1.761 5.608 1.00 97.50 81 ILE A C 1
ATOM 610 O O . ILE A 1 81 ? 2.012 -1.568 6.557 1.00 97.50 81 ILE A O 1
ATOM 614 N N . ILE A 1 82 ? 1.603 -2.457 4.528 1.00 95.50 82 ILE A N 1
ATOM 615 C CA . ILE A 1 82 ? 2.896 -3.132 4.345 1.00 95.50 82 ILE A CA 1
ATOM 616 C C . ILE A 1 82 ? 3.580 -2.565 3.102 1.00 95.50 82 ILE A C 1
ATOM 618 O O . ILE A 1 82 ? 2.907 -2.269 2.114 1.00 95.50 82 ILE A O 1
ATOM 622 N N . GLN A 1 83 ? 4.903 -2.410 3.127 1.00 93.38 83 GLN A N 1
ATOM 623 C CA . GLN A 1 83 ? 5.663 -2.019 1.939 1.00 93.38 83 GLN A CA 1
ATOM 624 C C . GLN A 1 83 ? 6.144 -3.269 1.176 1.00 93.38 83 GLN A C 1
ATOM 626 O O . GLN A 1 83 ? 6.682 -4.201 1.769 1.00 93.38 83 GLN A O 1
ATOM 631 N N . TYR A 1 84 ? 5.962 -3.290 -0.146 1.00 89.62 84 TYR A N 1
ATOM 632 C CA . TYR A 1 84 ? 6.288 -4.425 -1.011 1.00 89.62 84 TYR A CA 1
ATOM 633 C C . TYR A 1 84 ? 6.936 -3.967 -2.332 1.00 89.62 84 TYR A C 1
ATOM 635 O O . TYR A 1 84 ? 6.219 -3.503 -3.224 1.00 89.62 84 TYR A O 1
ATOM 643 N N . PRO A 1 85 ? 8.265 -4.112 -2.509 1.00 90.31 85 PRO A N 1
ATOM 644 C CA . PRO A 1 85 ? 9.293 -4.442 -1.507 1.00 90.31 85 PRO A CA 1
ATOM 645 C C . PRO A 1 85 ? 9.450 -3.358 -0.436 1.00 90.31 85 PRO A C 1
ATOM 647 O O . PRO A 1 85 ? 9.104 -2.203 -0.679 1.00 90.31 85 PRO A O 1
ATOM 650 N N . ASN A 1 86 ? 10.001 -3.702 0.730 1.00 86.94 86 ASN A N 1
ATOM 651 C CA . ASN A 1 86 ? 10.117 -2.757 1.841 1.00 86.94 86 ASN A CA 1
ATOM 652 C C . ASN A 1 86 ? 11.172 -1.654 1.615 1.00 86.94 86 ASN A C 1
ATOM 654 O O . ASN A 1 86 ? 11.921 -1.689 0.639 1.00 86.94 86 ASN A O 1
ATOM 658 N N . THR A 1 87 ? 11.261 -0.666 2.519 1.00 86.06 87 THR A N 1
ATOM 659 C CA . THR A 1 87 ? 12.190 0.475 2.366 1.00 86.06 87 THR A CA 1
ATOM 660 C C . THR A 1 87 ? 13.651 0.070 2.265 1.00 86.06 87 THR A C 1
ATOM 662 O O . THR A 1 87 ? 14.475 0.853 1.789 1.00 86.06 87 THR A O 1
ATOM 665 N N . GLU A 1 88 ? 13.983 -1.109 2.770 1.00 82.62 88 GLU A N 1
ATOM 666 C CA . GLU A 1 88 ? 15.326 -1.625 2.691 1.00 82.62 88 GLU A CA 1
ATOM 667 C C . GLU A 1 88 ? 15.507 -2.405 1.371 1.00 82.62 88 GLU A C 1
ATOM 669 O O . GLU A 1 88 ? 16.603 -2.439 0.833 1.00 82.62 88 GLU A O 1
ATOM 674 N N . GLY A 1 89 ? 14.449 -2.961 0.781 1.00 75.31 89 GLY A N 1
ATOM 675 C CA . GLY A 1 89 ? 14.494 -3.786 -0.431 1.00 75.31 89 GLY A CA 1
ATOM 676 C C . GLY A 1 89 ? 14.243 -5.271 -0.161 1.00 75.31 89 GLY A C 1
ATOM 677 O O . GLY A 1 89 ? 14.498 -6.105 -1.030 1.00 75.31 89 GLY A O 1
ATOM 678 N N . LEU A 1 90 ? 13.758 -5.611 1.038 1.00 81.56 90 LEU A N 1
ATOM 679 C CA . LEU A 1 90 ? 13.336 -6.959 1.395 1.00 81.56 90 LEU A CA 1
ATOM 680 C C . LEU A 1 90 ? 11.902 -7.246 0.949 1.00 81.56 90 LEU A C 1
ATOM 682 O O . LEU A 1 90 ? 11.043 -6.366 0.919 1.00 81.56 90 LEU A O 1
ATOM 686 N N . ILE A 1 91 ? 11.654 -8.515 0.645 1.00 82.88 91 ILE A N 1
ATOM 687 C CA . ILE A 1 91 ? 10.333 -9.081 0.406 1.00 82.88 91 ILE A CA 1
ATOM 688 C C . ILE A 1 91 ? 10.094 -10.078 1.533 1.00 82.88 91 ILE A C 1
ATOM 690 O O . ILE A 1 91 ? 10.930 -10.948 1.768 1.00 82.88 91 ILE A O 1
ATOM 694 N N . TYR A 1 92 ? 8.983 -9.924 2.246 1.00 82.62 92 TYR A N 1
ATOM 695 C CA . TYR A 1 92 ? 8.627 -10.815 3.343 1.00 82.62 92 TYR A CA 1
ATOM 696 C C . TYR A 1 92 ? 8.197 -12.183 2.809 1.00 82.62 92 TYR A C 1
ATOM 698 O O . TYR A 1 92 ? 7.266 -12.273 2.012 1.00 82.62 92 TYR A O 1
ATOM 706 N N . GLU A 1 93 ? 8.847 -13.250 3.275 1.00 80.56 93 GLU A N 1
ATOM 707 C CA . GLU A 1 93 ? 8.501 -14.633 2.908 1.00 80.56 93 GLU A CA 1
ATOM 708 C C . GLU A 1 93 ? 7.114 -15.033 3.442 1.00 80.56 93 GLU A C 1
ATOM 710 O O . GLU A 1 93 ? 6.378 -15.774 2.800 1.00 80.56 93 GLU A O 1
ATOM 715 N N . ASN A 1 94 ? 6.720 -14.493 4.599 1.00 85.56 94 ASN A N 1
ATOM 716 C CA . ASN A 1 94 ? 5.458 -14.784 5.282 1.00 85.56 94 ASN A CA 1
ATOM 717 C C . ASN A 1 94 ? 4.301 -13.842 4.890 1.00 85.56 94 ASN A C 1
ATOM 719 O O . ASN A 1 94 ? 3.312 -13.751 5.620 1.00 85.56 94 ASN A O 1
ATOM 723 N N . ILE A 1 95 ? 4.403 -13.133 3.760 1.00 89.44 95 ILE A N 1
ATOM 724 C CA . ILE A 1 95 ? 3.418 -12.111 3.373 1.00 89.44 95 ILE A CA 1
ATOM 725 C C . ILE A 1 95 ? 2.003 -12.678 3.205 1.00 89.44 95 ILE A C 1
ATOM 727 O O . ILE A 1 95 ? 1.040 -12.048 3.634 1.00 89.44 95 ILE A O 1
ATOM 731 N N . GLU A 1 96 ? 1.870 -13.886 2.654 1.00 91.56 96 GLU A N 1
ATOM 732 C CA . GLU A 1 96 ? 0.570 -14.547 2.486 1.00 91.56 96 GLU A CA 1
ATOM 733 C C . GLU A 1 96 ? -0.090 -14.848 3.831 1.00 91.56 96 GLU A C 1
ATOM 735 O O . GLU A 1 96 ? -1.274 -14.577 4.013 1.00 91.56 96 GLU A O 1
ATOM 740 N N . SER A 1 97 ? 0.688 -15.333 4.801 1.00 92.44 97 SER A N 1
ATOM 741 C CA . SER A 1 97 ? 0.189 -15.622 6.146 1.00 92.44 97 SER A CA 1
ATOM 742 C C . SER A 1 97 ? -0.252 -14.351 6.872 1.00 92.44 97 SER A C 1
ATOM 744 O O . SER A 1 97 ? -1.253 -14.364 7.583 1.00 92.44 97 SER A O 1
ATOM 746 N N . ILE A 1 98 ? 0.455 -13.232 6.672 1.00 92.56 98 ILE A N 1
ATOM 747 C CA . ILE A 1 98 ? 0.051 -11.930 7.223 1.00 92.56 98 ILE A CA 1
ATOM 748 C C . ILE A 1 98 ? -1.290 -11.485 6.628 1.00 92.56 98 ILE A C 1
ATOM 750 O O . ILE A 1 98 ? -2.162 -11.017 7.363 1.00 92.56 98 ILE A O 1
ATOM 754 N N . VAL A 1 99 ? -1.460 -11.636 5.310 1.00 94.31 99 VAL A N 1
ATOM 755 C CA . VAL A 1 99 ? -2.707 -11.286 4.617 1.00 94.31 99 VAL A CA 1
ATOM 756 C C . VAL A 1 99 ? -3.868 -12.143 5.116 1.00 94.31 99 VAL A C 1
ATOM 758 O O . VAL A 1 99 ? -4.927 -11.606 5.442 1.00 94.31 99 VAL A O 1
ATOM 761 N N . GLU A 1 100 ? -3.662 -13.454 5.235 1.00 94.44 100 GLU A N 1
ATOM 762 C CA . GLU A 1 100 ? -4.679 -14.390 5.720 1.00 94.44 100 GLU A CA 1
ATOM 763 C C . GLU A 1 100 ? -5.141 -14.030 7.140 1.00 94.44 100 GLU A C 1
ATOM 765 O O . GLU A 1 100 ? -6.337 -13.834 7.365 1.00 94.44 100 GLU A O 1
ATOM 770 N N . LEU A 1 101 ? -4.204 -13.809 8.071 1.00 94.44 101 LEU A N 1
ATOM 771 C CA . LEU A 1 101 ? -4.514 -13.379 9.442 1.00 94.44 101 LEU A CA 1
ATOM 772 C C . LEU A 1 101 ? -5.266 -12.038 9.480 1.00 94.44 101 LEU A C 1
ATOM 774 O O . LEU A 1 101 ? -6.178 -11.840 10.292 1.00 94.44 101 LEU A O 1
ATOM 778 N N . ALA A 1 102 ? -4.915 -11.104 8.592 1.00 94.50 102 ALA A N 1
ATOM 779 C CA . ALA A 1 102 ? -5.609 -9.826 8.492 1.00 94.50 102 ALA A CA 1
ATOM 780 C C . ALA A 1 102 ? -7.069 -10.027 8.076 1.00 94.50 102 ALA A C 1
ATOM 782 O O . ALA A 1 102 ? -7.980 -9.505 8.728 1.00 94.50 102 ALA A O 1
ATOM 783 N N . HIS A 1 103 ? -7.303 -10.848 7.054 1.00 94.75 103 HIS A N 1
ATOM 784 C CA . HIS A 1 103 ? -8.641 -11.157 6.559 1.00 94.75 103 HIS A CA 1
ATOM 785 C C . HIS A 1 103 ? -9.481 -11.942 7.569 1.00 94.75 103 HIS A C 1
ATOM 787 O O . HIS A 1 103 ? -10.661 -11.624 7.736 1.00 94.75 103 HIS A O 1
ATOM 793 N N . GLU A 1 104 ? -8.891 -12.873 8.323 1.00 94.56 104 GLU A N 1
ATOM 794 C CA . GLU A 1 104 ? -9.572 -13.586 9.417 1.00 94.56 104 GLU A CA 1
ATOM 795 C C . GLU A 1 104 ? -10.091 -12.636 10.513 1.00 94.56 104 GLU A C 1
ATOM 797 O O . GLU A 1 104 ? -11.171 -12.840 11.083 1.00 94.56 104 GLU A O 1
ATOM 802 N N . SER A 1 105 ? -9.357 -11.554 10.789 1.00 93.19 105 SER A N 1
ATOM 803 C CA . SER A 1 105 ? -9.776 -10.503 11.729 1.00 93.19 105 SER A CA 1
ATOM 804 C C . SER A 1 105 ? -10.779 -9.496 11.123 1.00 93.19 105 SER A C 1
ATOM 806 O O . SER A 1 105 ? -11.387 -8.684 11.841 1.00 93.19 105 SER A O 1
ATOM 808 N N . GLY A 1 106 ? -10.985 -9.542 9.803 1.00 92.88 106 GLY A N 1
ATOM 809 C CA . GLY A 1 106 ? -11.771 -8.578 9.029 1.00 92.88 106 GLY A CA 1
ATOM 810 C C . GLY A 1 106 ? -11.072 -7.231 8.809 1.00 92.88 106 GLY A C 1
ATOM 811 O O . GLY A 1 106 ? -11.755 -6.232 8.575 1.00 92.88 106 GLY A O 1
ATOM 812 N N . ALA A 1 107 ? -9.746 -7.184 8.953 1.00 95.69 107 ALA A N 1
ATOM 813 C CA . ALA A 1 107 ? -8.917 -6.032 8.620 1.00 95.69 107 ALA A CA 1
ATOM 814 C C . ALA A 1 107 ? -8.592 -6.030 7.117 1.00 95.69 107 ALA A C 1
ATOM 816 O O . ALA A 1 107 ? -8.444 -7.086 6.507 1.00 95.69 107 ALA A O 1
ATOM 817 N N . LEU A 1 108 ? -8.472 -4.841 6.524 1.00 96.06 108 LEU A N 1
ATOM 818 C CA . LEU A 1 108 ? -8.098 -4.687 5.115 1.00 96.06 108 LEU A CA 1
ATOM 819 C C . LEU A 1 108 ? -6.580 -4.606 4.945 1.00 96.06 108 LEU A C 1
ATOM 821 O O . LEU A 1 108 ? -5.901 -3.936 5.727 1.00 96.06 108 LEU A O 1
ATOM 825 N N . VAL A 1 109 ? -6.048 -5.217 3.891 1.00 97.19 109 VAL A N 1
ATOM 826 C CA . VAL A 1 109 ? -4.612 -5.188 3.598 1.00 97.19 109 VAL A CA 1
ATOM 827 C C . VAL A 1 109 ? -4.299 -4.136 2.543 1.00 97.19 109 VAL A C 1
ATOM 829 O O . VAL A 1 109 ? -4.785 -4.192 1.414 1.00 97.19 109 VAL A O 1
ATOM 832 N N . THR A 1 110 ? -3.450 -3.180 2.913 1.00 97.88 110 THR A N 1
ATOM 833 C CA . THR A 1 110 ? -2.866 -2.197 2.001 1.00 97.88 110 THR A CA 1
ATOM 834 C C . THR A 1 110 ? -1.413 -2.552 1.712 1.00 97.88 110 THR A C 1
ATOM 836 O O . THR A 1 110 ? -0.619 -2.676 2.643 1.00 97.88 110 THR A O 1
ATOM 839 N N . MET A 1 111 ? -1.044 -2.643 0.435 1.00 97.62 111 MET A N 1
ATOM 840 C CA . MET A 1 111 ? 0.352 -2.775 0.013 1.00 97.62 111 MET A CA 1
ATOM 841 C C . MET A 1 111 ? 0.838 -1.489 -0.666 1.00 97.62 111 MET A C 1
ATOM 843 O O . MET A 1 111 ? 0.233 -1.016 -1.629 1.00 97.62 111 MET A O 1
ATOM 847 N N . ALA A 1 112 ? 1.917 -0.906 -0.150 1.00 96.69 112 ALA A N 1
ATOM 848 C CA . ALA A 1 112 ? 2.636 0.192 -0.787 1.00 96.69 112 ALA A CA 1
ATOM 849 C C . ALA A 1 112 ? 3.735 -0.387 -1.687 1.00 96.69 112 ALA A C 1
ATOM 851 O O . ALA A 1 112 ? 4.655 -1.037 -1.191 1.00 96.69 112 ALA A O 1
ATOM 852 N N . CYS A 1 113 ? 3.628 -0.187 -3.000 1.00 92.38 113 CYS A N 1
ATOM 853 C CA . CYS A 1 113 ? 4.440 -0.891 -3.989 1.00 92.38 113 CYS A CA 1
ATOM 854 C C . CYS A 1 113 ? 5.108 0.038 -5.001 1.00 92.38 113 CYS A C 1
ATOM 856 O O . CYS A 1 113 ? 4.550 1.063 -5.403 1.00 92.38 113 CYS A O 1
ATOM 858 N N . ASP A 1 114 ? 6.270 -0.390 -5.497 1.00 87.56 114 ASP A N 1
ATOM 859 C CA . ASP A 1 114 ? 6.866 0.172 -6.709 1.00 87.56 114 ASP A CA 1
ATOM 860 C C . ASP A 1 114 ? 6.259 -0.529 -7.938 1.00 87.56 114 ASP A C 1
ATOM 862 O O . ASP A 1 114 ? 6.488 -1.730 -8.116 1.00 87.56 114 ASP A O 1
ATOM 866 N N . PRO A 1 115 ? 5.522 0.174 -8.817 1.00 86.19 115 PRO A N 1
ATOM 867 C CA . PRO A 1 115 ? 4.879 -0.448 -9.971 1.00 86.19 115 PRO A CA 1
ATOM 868 C C . PRO A 1 115 ? 5.875 -1.069 -10.964 1.00 86.19 115 PRO A C 1
ATOM 870 O O . PRO A 1 115 ? 5.497 -1.985 -11.688 1.00 86.19 115 PRO A O 1
ATOM 873 N N . LEU A 1 116 ? 7.142 -0.631 -10.989 1.00 83.62 116 LEU A N 1
ATOM 874 C CA . LEU A 1 116 ? 8.172 -1.269 -11.815 1.00 83.62 116 LEU A CA 1
ATOM 875 C C . LEU A 1 116 ? 8.586 -2.632 -11.245 1.00 83.62 116 LEU A C 1
ATOM 877 O O . LEU A 1 116 ? 8.816 -3.570 -12.001 1.00 83.62 116 LEU A O 1
ATOM 881 N N . SER A 1 117 ? 8.636 -2.764 -9.916 1.00 83.56 117 SER A N 1
ATOM 882 C CA . SER A 1 117 ? 8.945 -4.047 -9.269 1.00 83.56 117 SER A CA 1
ATOM 883 C C . SER A 1 117 ? 7.869 -5.102 -9.543 1.00 83.56 117 SER A C 1
ATOM 885 O O . SER A 1 117 ? 8.189 -6.273 -9.725 1.00 83.56 117 SER A O 1
ATOM 887 N N . LEU A 1 118 ? 6.608 -4.677 -9.678 1.00 86.00 118 LEU A N 1
ATOM 888 C CA . LEU A 1 118 ? 5.469 -5.550 -9.978 1.00 86.00 118 LEU A CA 1
ATOM 889 C C . LEU A 1 118 ? 5.484 -6.127 -11.399 1.00 86.00 118 LEU A C 1
ATOM 891 O O . LEU A 1 118 ? 4.685 -7.004 -11.698 1.00 86.00 118 LEU A O 1
ATOM 895 N N . CYS A 1 119 ? 6.384 -5.667 -12.274 1.00 82.06 119 CYS A N 1
ATOM 896 C CA . CYS A 1 119 ? 6.606 -6.335 -13.556 1.00 82.06 119 CYS A CA 1
ATOM 897 C C . CYS A 1 119 ? 7.263 -7.712 -13.351 1.00 82.06 119 CYS A C 1
ATOM 899 O O . CYS A 1 119 ? 7.032 -8.624 -14.127 1.00 82.06 119 CYS A O 1
ATOM 901 N N . LEU A 1 120 ? 8.075 -7.891 -12.306 1.00 82.69 120 LEU A N 1
ATOM 902 C CA . LEU A 1 120 ? 8.794 -9.151 -12.061 1.00 82.69 120 LEU A CA 1
ATOM 903 C C . LEU A 1 120 ? 8.273 -9.910 -10.842 1.00 82.69 120 LEU A C 1
ATOM 905 O O . LEU A 1 120 ? 8.442 -11.123 -10.738 1.00 82.69 120 LEU A O 1
ATOM 909 N N . LEU A 1 121 ? 7.677 -9.190 -9.896 1.00 83.44 121 LEU A N 1
ATOM 910 C CA . LEU A 1 121 ? 7.139 -9.759 -8.674 1.00 83.44 121 LEU A CA 1
ATOM 911 C C . LEU A 1 121 ? 5.695 -10.207 -8.861 1.00 83.44 121 LEU A C 1
ATOM 913 O O . LEU A 1 121 ? 4.949 -9.666 -9.673 1.00 83.44 121 LEU A O 1
ATOM 917 N N . ARG A 1 122 ? 5.287 -11.176 -8.040 1.00 87.94 122 ARG A N 1
ATOM 918 C CA . ARG A 1 122 ? 3.887 -11.581 -7.949 1.00 87.94 122 ARG A CA 1
ATOM 919 C C . ARG A 1 122 ? 3.021 -10.370 -7.599 1.00 87.94 122 ARG A C 1
ATOM 921 O O . ARG A 1 122 ? 3.363 -9.587 -6.712 1.00 87.94 122 ARG A O 1
ATOM 928 N N . SER A 1 123 ? 1.895 -10.229 -8.292 1.00 91.75 123 SER A N 1
ATOM 929 C CA . SER A 1 123 ? 1.036 -9.067 -8.106 1.00 91.75 123 SER A CA 1
ATOM 930 C C . SER A 1 123 ? 0.415 -9.057 -6.696 1.00 91.75 123 SER A C 1
ATOM 932 O O . SER A 1 123 ? 0.065 -10.115 -6.159 1.00 91.75 123 SER A O 1
ATOM 934 N N . PRO A 1 124 ? 0.219 -7.880 -6.078 1.00 94.38 124 PRO A N 1
ATOM 935 C CA . PRO A 1 124 ? -0.485 -7.771 -4.805 1.00 94.38 124 PRO A CA 1
ATOM 936 C C . PRO A 1 124 ? -1.904 -8.361 -4.835 1.00 94.38 124 PRO A C 1
ATOM 938 O O . PRO A 1 124 ? -2.363 -8.903 -3.834 1.00 94.38 124 PRO A O 1
ATOM 941 N N . GLY A 1 125 ? -2.599 -8.299 -5.974 1.00 93.69 125 GLY A N 1
ATOM 942 C CA . GLY A 1 125 ? -3.911 -8.921 -6.163 1.00 93.69 125 GLY A CA 1
ATOM 943 C C . GLY A 1 125 ? -3.866 -10.447 -6.055 1.00 93.69 125 GLY A C 1
ATOM 944 O O . GLY A 1 125 ? -4.739 -11.050 -5.422 1.00 93.69 125 GLY A O 1
ATOM 945 N N . ASP A 1 126 ? -2.804 -11.080 -6.563 1.00 92.19 126 ASP A N 1
ATOM 946 C CA . ASP A 1 126 ? -2.571 -12.517 -6.366 1.00 92.19 126 ASP A CA 1
ATOM 947 C C . ASP A 1 126 ? -2.228 -12.851 -4.910 1.00 92.19 126 ASP A C 1
ATOM 949 O O . ASP A 1 126 ? -2.524 -13.957 -4.450 1.00 92.19 126 ASP A O 1
ATOM 953 N N . LEU A 1 127 ? -1.627 -11.903 -4.186 1.00 92.94 127 LEU A N 1
ATOM 954 C CA . LEU A 1 127 ? -1.398 -11.960 -2.738 1.00 92.94 127 LEU A CA 1
ATOM 955 C C . LEU A 1 127 ? -2.631 -11.552 -1.917 1.00 92.94 127 LEU A C 1
ATOM 957 O O . LEU A 1 127 ? -2.541 -11.492 -0.699 1.00 92.94 127 LEU A O 1
ATOM 961 N N . LYS A 1 128 ? -3.778 -11.290 -2.561 1.00 94.62 128 LYS A N 1
ATOM 962 C CA . LYS A 1 128 ? -5.045 -10.888 -1.924 1.00 94.62 128 LYS A CA 1
ATOM 963 C C . LYS A 1 128 ? -4.992 -9.549 -1.179 1.00 94.62 128 LYS A C 1
ATOM 965 O O . LYS A 1 128 ? -5.752 -9.339 -0.241 1.00 94.62 128 LYS A O 1
ATOM 970 N N . ALA A 1 129 ? -4.159 -8.608 -1.616 1.00 95.75 129 ALA A N 1
ATOM 971 C CA . ALA A 1 129 ? -4.244 -7.233 -1.132 1.00 95.75 129 ALA A CA 1
ATOM 972 C C . ALA A 1 129 ? -5.612 -6.607 -1.473 1.00 95.75 129 ALA A C 1
ATOM 974 O O . ALA A 1 129 ? -6.143 -6.800 -2.566 1.00 95.75 129 ALA A O 1
ATOM 975 N N . ASP A 1 130 ? -6.173 -5.815 -0.558 1.00 96.44 130 ASP A N 1
ATOM 976 C CA . ASP A 1 130 ? -7.434 -5.097 -0.781 1.00 96.44 130 ASP A CA 1
ATOM 977 C C . ASP A 1 130 ? -7.207 -3.733 -1.434 1.00 96.44 130 ASP A C 1
ATOM 979 O O . ASP A 1 130 ? -8.044 -3.243 -2.197 1.00 96.44 130 ASP A O 1
ATOM 983 N N . ILE A 1 131 ? -6.087 -3.093 -1.093 1.00 97.31 131 ILE A N 1
ATOM 984 C CA . ILE A 1 131 ? -5.709 -1.754 -1.537 1.00 97.31 131 ILE A CA 1
ATOM 985 C C . ILE A 1 131 ? -4.232 -1.789 -1.928 1.00 97.31 131 ILE A C 1
ATOM 987 O O . ILE A 1 131 ? -3.396 -2.292 -1.183 1.00 97.31 131 ILE A O 1
ATOM 991 N N . VAL A 1 132 ? -3.885 -1.209 -3.071 1.00 97.62 132 VAL A N 1
ATOM 992 C CA . VAL A 1 132 ? -2.492 -1.001 -3.473 1.00 97.62 132 VAL A CA 1
ATOM 993 C C . VAL A 1 132 ? -2.269 0.471 -3.741 1.00 97.62 132 VAL A C 1
ATOM 995 O O . VAL A 1 132 ? -3.061 1.111 -4.435 1.00 97.62 132 VAL A O 1
ATOM 998 N N . VAL A 1 133 ? -1.187 1.009 -3.197 1.00 97.12 133 VAL A N 1
ATOM 999 C CA . VAL A 1 133 ? -0.763 2.395 -3.394 1.00 97.12 133 VAL A CA 1
ATOM 1000 C C . VAL A 1 133 ? 0.692 2.438 -3.824 1.00 97.12 133 VAL A C 1
ATOM 1002 O O . VAL A 1 133 ? 1.444 1.500 -3.589 1.00 97.12 133 VAL A O 1
ATOM 1005 N N . GLY A 1 134 ? 1.103 3.525 -4.461 1.00 94.12 134 GLY A N 1
ATOM 1006 C CA . GLY A 1 134 ? 2.486 3.674 -4.893 1.00 94.12 134 GLY A CA 1
ATOM 1007 C C . GLY A 1 134 ? 2.709 4.935 -5.705 1.00 94.12 134 GLY A C 1
ATOM 1008 O O . GLY A 1 134 ? 1.802 5.759 -5.875 1.00 94.12 134 GLY A O 1
ATOM 1009 N N . ASN A 1 135 ? 3.924 5.070 -6.230 1.00 89.44 135 ASN A N 1
ATOM 1010 C CA . ASN A 1 135 ? 4.336 6.189 -7.066 1.00 89.44 135 ASN A CA 1
ATOM 1011 C C . ASN A 1 135 ? 4.743 5.710 -8.467 1.00 89.44 135 ASN A C 1
ATOM 1013 O O . ASN A 1 135 ? 5.612 4.858 -8.616 1.00 89.44 135 ASN A O 1
ATOM 1017 N N . ALA A 1 136 ? 4.153 6.301 -9.505 1.00 86.75 136 ALA A N 1
ATOM 1018 C CA . ALA A 1 136 ? 4.468 6.021 -10.903 1.00 86.75 136 ALA A CA 1
ATOM 1019 C C . ALA A 1 136 ? 5.646 6.856 -11.448 1.00 86.75 136 ALA A C 1
ATOM 1021 O O . ALA A 1 136 ? 5.854 6.912 -12.658 1.00 86.75 136 ALA A O 1
ATOM 1022 N N . GLN A 1 137 ? 6.440 7.507 -10.587 1.00 85.94 137 GLN A N 1
ATOM 1023 C CA . GLN A 1 137 ? 7.602 8.317 -10.980 1.00 85.94 137 GLN A CA 1
ATOM 1024 C C . GLN A 1 137 ? 8.554 7.574 -11.927 1.00 85.94 137 GLN A C 1
ATOM 1026 O O . GLN A 1 137 ? 9.017 8.142 -12.917 1.00 85.94 137 GLN A O 1
ATOM 1031 N N . ARG A 1 138 ? 8.832 6.296 -11.643 1.00 82.38 138 ARG A N 1
ATOM 1032 C CA . ARG A 1 138 ? 9.791 5.478 -12.403 1.00 82.38 138 ARG A CA 1
ATOM 1033 C C . ARG A 1 138 ? 9.338 5.166 -13.833 1.00 82.38 138 ARG A C 1
ATOM 1035 O O . ARG A 1 138 ? 10.159 4.759 -14.651 1.00 82.38 138 ARG A O 1
ATOM 1042 N N . PHE A 1 139 ? 8.086 5.458 -14.180 1.00 82.12 139 PHE A N 1
ATOM 1043 C CA . PHE A 1 139 ? 7.552 5.347 -15.538 1.00 82.12 139 PHE A CA 1
ATOM 1044 C C . PHE A 1 139 ? 7.814 6.617 -16.357 1.00 82.12 139 PHE A C 1
ATOM 1046 O O . PHE A 1 139 ? 6.910 7.241 -16.907 1.00 82.12 139 PHE A O 1
ATOM 1053 N N . GLY A 1 140 ? 9.090 7.007 -16.428 1.00 77.62 140 GLY A N 1
ATOM 1054 C CA . GLY A 1 140 ? 9.565 8.081 -17.304 1.00 77.62 140 GLY A CA 1
ATOM 1055 C C . GLY A 1 140 ? 9.346 9.508 -16.791 1.00 77.62 140 GLY A C 1
ATOM 1056 O O . GLY A 1 140 ? 9.552 10.455 -17.549 1.00 77.62 140 GLY A O 1
ATOM 1057 N N . ILE A 1 141 ? 8.963 9.697 -15.523 1.00 77.81 141 ILE A N 1
ATOM 1058 C CA . ILE A 1 141 ? 8.809 11.030 -14.925 1.00 77.81 141 ILE A CA 1
ATOM 1059 C C . ILE A 1 141 ? 10.143 11.448 -14.277 1.00 77.81 141 ILE A C 1
ATOM 1061 O O . ILE A 1 141 ? 10.709 10.674 -13.505 1.00 77.81 141 ILE A O 1
ATOM 1065 N N . PRO A 1 142 ? 10.684 12.654 -14.536 1.00 83.12 142 PRO A N 1
ATOM 1066 C CA . PRO A 1 142 ? 11.923 13.111 -13.903 1.00 83.12 142 PRO A CA 1
ATOM 1067 C C . PRO A 1 142 ? 11.839 13.146 -12.369 1.00 83.12 142 PRO A C 1
ATOM 1069 O O . PRO A 1 142 ? 10.781 13.409 -11.800 1.00 83.12 142 PRO A O 1
ATOM 1072 N N . LEU A 1 143 ? 12.975 12.973 -11.680 1.00 85.06 143 LEU A N 1
ATOM 1073 C CA . LEU A 1 143 ? 13.028 13.011 -10.208 1.00 85.06 143 LEU A CA 1
ATOM 1074 C C . LEU A 1 143 ? 12.484 14.322 -9.617 1.00 85.06 143 LEU A C 1
ATOM 1076 O O . LEU A 1 143 ? 11.908 14.308 -8.533 1.00 85.06 143 LEU A O 1
ATOM 1080 N N . GLY A 1 144 ? 12.666 15.451 -10.310 1.00 86.56 144 GLY A N 1
ATOM 1081 C CA . GLY A 1 144 ? 12.012 16.722 -9.968 1.00 86.56 144 GLY A CA 1
ATOM 1082 C C . GLY A 1 144 ? 12.288 17.244 -8.552 1.00 86.56 144 GLY A C 1
ATOM 1083 O O . GLY A 1 144 ? 11.510 18.036 -8.041 1.00 86.56 144 GLY A O 1
ATOM 1084 N N . TYR A 1 145 ? 13.351 16.775 -7.886 1.00 88.88 145 TYR A N 1
ATOM 1085 C CA . TYR A 1 145 ? 13.645 17.080 -6.478 1.00 88.88 145 TYR A CA 1
ATOM 1086 C C . TYR A 1 145 ? 12.434 16.874 -5.537 1.00 88.88 145 TYR A C 1
ATOM 1088 O O . TYR A 1 145 ? 12.229 17.625 -4.587 1.00 88.88 145 TYR A O 1
ATOM 1096 N N . GLY A 1 146 ? 11.617 15.852 -5.827 1.00 83.44 146 GLY A N 1
ATOM 1097 C CA . GLY A 1 146 ? 10.434 15.485 -5.040 1.00 83.44 146 GLY A CA 1
ATOM 1098 C C . GLY A 1 146 ? 9.108 15.525 -5.805 1.00 83.44 146 GLY A C 1
ATOM 1099 O O . GLY A 1 146 ? 8.126 14.982 -5.314 1.00 83.44 146 GLY A O 1
ATOM 1100 N N . GLY A 1 147 ? 9.053 16.122 -6.999 1.00 85.50 147 GLY A N 1
ATOM 1101 C CA . GLY A 1 147 ? 7.850 16.083 -7.830 1.00 85.50 147 GLY A CA 1
ATOM 1102 C C . GLY A 1 147 ? 7.851 17.105 -8.967 1.00 85.50 147 GLY A C 1
ATOM 1103 O O . GLY A 1 147 ? 8.825 17.833 -9.150 1.00 85.50 147 GLY A O 1
ATOM 1104 N N . PRO A 1 148 ? 6.764 17.196 -9.747 1.00 85.75 148 PRO A N 1
ATOM 1105 C CA . PRO A 1 148 ? 5.488 16.499 -9.573 1.00 85.75 148 PRO A CA 1
ATOM 1106 C C . PRO A 1 148 ? 5.544 15.028 -10.025 1.00 85.75 148 PRO A C 1
ATOM 1108 O O . PRO A 1 148 ? 5.944 14.749 -11.155 1.00 85.75 148 PRO A O 1
ATOM 1111 N N . HIS A 1 149 ? 5.137 14.095 -9.153 1.00 83.00 149 HIS A N 1
ATOM 1112 C CA . HIS A 1 149 ? 4.958 12.677 -9.500 1.00 83.00 149 HIS A CA 1
ATOM 1113 C C . HIS A 1 149 ? 3.523 12.205 -9.309 1.00 83.00 149 HIS A C 1
ATOM 1115 O O . HIS A 1 149 ? 2.800 12.708 -8.451 1.00 83.00 149 HIS A O 1
ATOM 1121 N N . VAL A 1 150 ? 3.130 11.216 -10.110 1.00 85.94 150 VAL A N 1
ATOM 1122 C CA . VAL A 1 150 ? 1.785 10.652 -10.087 1.00 85.94 150 VAL A CA 1
ATOM 1123 C C . VAL A 1 150 ? 1.756 9.484 -9.113 1.00 85.94 150 VAL A C 1
ATOM 1125 O O . VAL A 1 150 ? 2.311 8.425 -9.401 1.00 85.94 150 VAL A O 1
ATOM 1128 N N . ALA A 1 151 ? 1.076 9.646 -7.983 1.00 91.00 151 ALA A N 1
ATOM 1129 C CA . ALA A 1 151 ? 0.729 8.502 -7.152 1.00 91.00 151 ALA A CA 1
ATOM 1130 C C . ALA A 1 151 ? -0.535 7.815 -7.663 1.00 91.00 151 ALA A C 1
ATOM 1132 O O . ALA A 1 151 ? -1.368 8.432 -8.333 1.00 91.00 151 ALA A O 1
ATOM 1133 N N . PHE A 1 152 ? -0.692 6.542 -7.330 1.00 91.62 152 PHE A N 1
ATOM 1134 C CA . PHE A 1 152 ? -1.864 5.757 -7.698 1.00 91.62 152 PHE A CA 1
ATOM 1135 C C . PHE A 1 152 ? -2.463 5.068 -6.478 1.00 91.62 152 PHE A C 1
ATOM 1137 O O . PHE A 1 152 ? -1.786 4.826 -5.478 1.00 91.62 152 PHE A O 1
ATOM 1144 N N . MET A 1 153 ? -3.749 4.750 -6.583 1.00 95.25 153 MET A N 1
ATOM 1145 C CA . MET A 1 153 ? -4.424 3.815 -5.698 1.00 95.25 153 MET A CA 1
ATOM 1146 C C . MET A 1 153 ? -5.268 2.864 -6.537 1.00 95.25 153 MET A C 1
ATOM 1148 O O . MET A 1 153 ? -6.044 3.308 -7.389 1.00 95.25 153 MET A O 1
ATOM 1152 N N . SER A 1 154 ? -5.143 1.572 -6.262 1.00 95.19 154 SER A N 1
ATOM 1153 C CA . SER A 1 154 ? -6.005 0.530 -6.799 1.00 95.19 154 SER A CA 1
ATOM 1154 C C . SER A 1 154 ? -6.674 -0.238 -5.665 1.00 95.19 154 SER A C 1
ATOM 1156 O O . SER A 1 154 ? -6.099 -0.356 -4.588 1.00 95.19 154 SER A O 1
ATOM 1158 N N . VAL A 1 155 ? -7.907 -0.702 -5.868 1.00 95.56 155 VAL A N 1
ATOM 1159 C CA . VAL A 1 155 ? -8.655 -1.476 -4.869 1.00 95.56 155 VAL A CA 1
ATOM 1160 C C . VAL A 1 155 ? -9.285 -2.715 -5.486 1.00 95.56 155 VAL A C 1
ATOM 1162 O O . VAL A 1 155 ? -9.723 -2.693 -6.643 1.00 95.56 155 VAL A O 1
ATOM 1165 N N . ALA A 1 156 ? -9.378 -3.761 -4.674 1.00 92.69 156 ALA A N 1
ATOM 1166 C CA . ALA A 1 156 ? -10.093 -4.981 -4.990 1.00 92.69 156 ALA A CA 1
ATOM 1167 C C . ALA A 1 156 ? -11.611 -4.749 -5.029 1.00 92.69 156 ALA A C 1
ATOM 1169 O O . ALA A 1 156 ? -12.188 -3.908 -4.323 1.00 92.69 156 ALA A O 1
ATOM 1170 N N . LYS A 1 157 ? -12.293 -5.557 -5.833 1.00 82.44 157 LYS A N 1
ATOM 1171 C CA . LYS A 1 157 ? -13.747 -5.665 -5.858 1.00 82.44 157 LYS A CA 1
ATOM 1172 C C . LYS A 1 157 ? -14.196 -6.777 -4.910 1.00 82.44 157 LYS A C 1
ATOM 1174 O O . LYS A 1 157 ? -14.677 -7.822 -5.334 1.00 82.44 157 LYS A O 1
ATOM 1179 N N . THR A 1 158 ? -14.061 -6.531 -3.611 1.00 68.88 158 THR A N 1
ATOM 1180 C CA . THR A 1 158 ? -14.333 -7.545 -2.577 1.00 68.88 158 THR A CA 1
ATOM 1181 C C . THR A 1 158 ? -15.830 -7.876 -2.435 1.00 68.88 158 THR A C 1
ATOM 1183 O O . THR A 1 158 ? -16.190 -9.018 -2.176 1.00 68.88 158 THR A O 1
ATOM 1186 N N . ASP A 1 159 ? -16.723 -6.906 -2.679 1.00 65.81 159 ASP A N 1
ATOM 1187 C CA . ASP A 1 159 ? -18.179 -7.055 -2.524 1.00 65.81 159 ASP A CA 1
ATOM 1188 C C . ASP A 1 159 ? -18.947 -6.850 -3.837 1.00 65.81 159 ASP A C 1
ATOM 1190 O O . ASP A 1 159 ? -18.604 -5.980 -4.638 1.00 65.81 159 ASP A O 1
ATOM 1194 N N . ASN A 1 160 ? -20.125 -7.481 -3.968 1.00 62.81 160 ASN A N 1
ATOM 1195 C CA . ASN A 1 160 ? -21.093 -7.242 -5.061 1.00 62.81 160 ASN A CA 1
ATOM 1196 C C . ASN A 1 160 ? -21.505 -5.763 -5.235 1.00 62.81 160 ASN A C 1
ATOM 1198 O O . ASN A 1 160 ? -22.071 -5.378 -6.257 1.00 62.81 160 ASN A O 1
ATOM 1202 N N . ARG A 1 161 ? -21.270 -4.926 -4.216 1.00 61.59 161 ARG A N 1
ATOM 1203 C CA . ARG A 1 161 ? -21.583 -3.489 -4.220 1.00 61.59 161 ARG A CA 1
ATOM 1204 C C . ARG A 1 161 ? -20.381 -2.598 -4.548 1.00 61.59 161 ARG A C 1
ATOM 1206 O O . ARG A 1 161 ? -20.565 -1.381 -4.611 1.00 61.59 161 ARG A O 1
ATOM 1213 N N . ASN A 1 162 ? -19.193 -3.166 -4.760 1.00 79.31 162 ASN A N 1
ATOM 1214 C CA . ASN A 1 162 ? -17.929 -2.457 -4.990 1.00 79.31 162 ASN A CA 1
ATOM 1215 C C . ASN A 1 162 ? -17.678 -1.380 -3.925 1.00 79.31 162 ASN A C 1
ATOM 1217 O O . ASN A 1 162 ? -17.479 -0.208 -4.251 1.00 79.31 162 ASN A O 1
ATOM 1221 N N . LEU A 1 163 ? -17.766 -1.753 -2.644 1.00 84.69 163 LEU A N 1
ATOM 1222 C CA . LEU A 1 163 ? -17.705 -0.795 -1.540 1.00 84.69 163 LEU A CA 1
ATOM 1223 C C . LEU A 1 163 ? -16.404 0.021 -1.560 1.00 84.69 163 LEU A C 1
ATOM 1225 O O . LEU A 1 163 ? -16.466 1.248 -1.493 1.00 84.69 163 LEU A O 1
ATOM 1229 N N . LEU A 1 164 ? -15.254 -0.641 -1.719 1.00 89.00 164 LEU A N 1
ATOM 1230 C CA . LEU A 1 164 ? -13.947 0.022 -1.747 1.00 89.00 164 LEU A CA 1
ATOM 1231 C C . LEU A 1 164 ? -13.844 1.010 -2.912 1.00 89.00 164 LEU A C 1
ATOM 1233 O O . LEU A 1 164 ? -13.505 2.170 -2.696 1.00 89.00 164 LEU A O 1
ATOM 1237 N N . ALA A 1 165 ? -14.258 0.612 -4.120 1.00 87.81 165 ALA A N 1
ATOM 1238 C CA . ALA A 1 165 ? -14.265 1.505 -5.281 1.00 87.81 165 ALA A CA 1
ATOM 1239 C C . ALA A 1 165 ? -15.168 2.734 -5.075 1.00 87.81 165 ALA A C 1
ATOM 1241 O O . ALA A 1 165 ? -14.867 3.807 -5.585 1.00 87.81 165 ALA A O 1
ATOM 1242 N N . ARG A 1 166 ? -16.257 2.613 -4.299 1.00 86.00 166 ARG A N 1
ATOM 1243 C CA . ARG A 1 166 ? -17.122 3.757 -3.961 1.00 86.00 166 ARG A CA 1
ATOM 1244 C C . ARG A 1 166 ? -16.527 4.691 -2.912 1.00 86.00 166 ARG A C 1
ATOM 1246 O O . ARG A 1 166 ? -16.861 5.873 -2.870 1.00 86.00 166 ARG A O 1
ATOM 1253 N N . LEU A 1 167 ? -15.702 4.156 -2.024 1.00 87.81 167 LEU A N 1
ATOM 1254 C CA . LEU A 1 167 ? -15.020 4.938 -0.997 1.00 87.81 167 LEU A CA 1
ATOM 1255 C C . LEU A 1 167 ? -13.693 5.518 -1.495 1.00 87.81 167 LEU A C 1
ATOM 1257 O O . LEU A 1 167 ? -13.189 6.445 -0.856 1.00 87.81 167 LEU A O 1
ATOM 1261 N N . MET A 1 168 ? -13.186 5.008 -2.623 1.00 87.69 168 MET A N 1
ATOM 1262 C CA . MET A 1 168 ? -11.917 5.384 -3.231 1.00 87.69 168 MET A CA 1
ATOM 1263 C C . MET A 1 168 ? -11.800 6.907 -3.417 1.00 87.69 168 MET A C 1
ATOM 1265 O O . MET A 1 168 ? -12.727 7.547 -3.926 1.00 87.69 168 MET A O 1
ATOM 1269 N N . PRO A 1 169 ? -10.670 7.502 -3.004 1.00 87.69 169 PRO A N 1
ATOM 1270 C CA . PRO A 1 169 ? -10.377 8.912 -3.203 1.00 87.69 169 PRO A CA 1
ATOM 1271 C C . PRO A 1 169 ? -10.006 9.224 -4.659 1.00 87.69 169 PRO A C 1
ATOM 1273 O O . PRO A 1 169 ? -9.506 8.387 -5.415 1.00 87.69 169 PRO A O 1
ATOM 1276 N N . GLY A 1 170 ? -10.153 10.498 -5.012 1.00 81.81 170 GLY A N 1
ATOM 1277 C CA . GLY A 1 170 ? -9.741 11.019 -6.309 1.00 81.81 170 GLY A CA 1
ATOM 1278 C C . GLY A 1 170 ? -10.789 10.826 -7.402 1.00 81.81 170 GLY A C 1
ATOM 1279 O O . GLY A 1 170 ? -11.985 10.666 -7.148 1.00 81.81 170 GLY A O 1
ATOM 1280 N N . ARG A 1 171 ? -10.330 10.932 -8.649 1.00 83.44 171 ARG A N 1
ATOM 1281 C CA . ARG A 1 171 ? -11.176 10.843 -9.845 1.00 83.44 171 ARG A CA 1
ATOM 1282 C C . ARG A 1 171 ? -11.067 9.448 -10.447 1.00 83.44 171 ARG A C 1
ATOM 1284 O O . ARG A 1 171 ? -9.971 8.898 -10.486 1.00 83.44 171 ARG A O 1
ATOM 1291 N N . LEU A 1 172 ? -12.171 8.914 -10.960 1.00 82.50 172 LEU A N 1
ATOM 1292 C CA . LEU A 1 172 ? -12.178 7.698 -11.774 1.00 82.50 172 LEU A CA 1
ATOM 1293 C C . LEU A 1 172 ? -12.516 8.071 -13.213 1.00 82.50 172 LEU A C 1
ATOM 1295 O O . LEU A 1 172 ? -13.357 8.942 -13.444 1.00 82.50 172 LEU A O 1
ATOM 1299 N N . VAL A 1 173 ? -11.883 7.415 -14.180 1.00 81.50 173 VAL A N 1
ATOM 1300 C CA . VAL A 1 173 ? -12.298 7.518 -15.580 1.00 81.50 173 VAL A CA 1
ATOM 1301 C C . VAL A 1 173 ? -13.244 6.357 -15.861 1.00 81.50 173 VAL A C 1
ATOM 1303 O O . VAL A 1 173 ? -12.851 5.197 -15.788 1.00 81.50 173 VAL A O 1
ATOM 1306 N N . GLY A 1 174 ? -14.502 6.679 -16.144 1.00 81.38 174 GLY A N 1
ATOM 1307 C CA . GLY A 1 174 ? -15.535 5.720 -16.505 1.00 81.38 174 GLY A CA 1
ATOM 1308 C C . GLY A 1 174 ? -15.802 5.733 -18.005 1.00 81.38 174 GLY A C 1
ATOM 1309 O O . GLY A 1 174 ? -15.719 6.776 -18.659 1.00 81.38 174 GLY A O 1
ATOM 1310 N N . ILE A 1 175 ? -16.165 4.572 -18.539 1.00 81.62 175 ILE A N 1
ATOM 1311 C CA . ILE A 1 175 ? -16.666 4.446 -19.905 1.00 81.62 175 ILE A CA 1
ATOM 1312 C C . ILE A 1 175 ? -18.176 4.683 -19.883 1.00 81.62 175 ILE A C 1
ATOM 1314 O O . ILE A 1 175 ? -18.897 4.108 -19.069 1.00 81.62 175 ILE A O 1
ATOM 1318 N N . SER A 1 176 ? -18.655 5.529 -20.784 1.00 83.75 176 SER A N 1
ATOM 1319 C CA . SER A 1 176 ? -20.074 5.778 -21.017 1.00 83.75 176 SER A CA 1
ATOM 1320 C C . SER A 1 176 ? -20.359 5.786 -22.517 1.00 83.75 176 SER A C 1
ATOM 1322 O O . SER A 1 176 ? -19.439 5.782 -23.333 1.00 83.75 176 SER A O 1
ATOM 1324 N N . SER A 1 177 ? -21.631 5.804 -22.897 1.00 84.94 177 SER A N 1
ATOM 1325 C CA . SER A 1 177 ? -22.053 5.963 -24.287 1.00 84.94 177 SER A CA 1
ATOM 1326 C C . SER A 1 177 ? -22.867 7.239 -24.456 1.00 84.94 177 SER A C 1
ATOM 1328 O O . SER A 1 177 ? -23.723 7.540 -23.621 1.00 84.94 177 SER A O 1
ATOM 1330 N N . ASN A 1 178 ? -22.646 7.982 -25.542 1.00 81.12 178 ASN A N 1
ATOM 1331 C CA . ASN A 1 178 ? -23.523 9.103 -25.883 1.00 81.12 178 ASN A CA 1
ATOM 1332 C C . ASN A 1 178 ? -24.859 8.614 -26.471 1.00 81.12 178 ASN A C 1
ATOM 1334 O O . ASN A 1 178 ? -25.080 7.423 -26.690 1.00 81.12 178 ASN A O 1
ATOM 1338 N N . GLN A 1 179 ? -25.750 9.561 -26.772 1.00 83.19 179 GLN A N 1
ATOM 1339 C CA . GLN A 1 179 ? -27.036 9.280 -27.423 1.00 83.19 179 GLN A CA 1
ATOM 1340 C C . GLN A 1 179 ? -26.893 8.633 -28.814 1.00 83.19 179 GLN A C 1
ATOM 1342 O O . GLN A 1 179 ? -27.844 8.037 -29.304 1.00 83.19 179 GLN A O 1
ATOM 1347 N N . LEU A 1 180 ? -25.713 8.725 -29.435 1.00 84.50 180 LEU A N 1
ATOM 1348 C CA . LEU A 1 180 ? -25.380 8.104 -30.720 1.00 84.50 180 LEU A CA 1
ATOM 1349 C C . LEU A 1 180 ? -24.701 6.730 -30.553 1.00 84.50 180 LEU A C 1
ATOM 1351 O O . LEU A 1 180 ? -24.123 6.220 -31.510 1.00 84.50 180 LEU A O 1
ATOM 1355 N N . CYS A 1 181 ? -24.731 6.145 -29.347 1.00 76.25 181 CYS A N 1
ATOM 1356 C CA . CYS A 1 181 ? -24.069 4.882 -28.995 1.00 76.25 181 CYS A CA 1
ATOM 1357 C C . CYS A 1 181 ? -22.547 4.859 -29.239 1.00 76.25 181 CYS A C 1
ATOM 1359 O O . CYS A 1 181 ? -21.950 3.791 -29.350 1.00 76.25 181 CYS A O 1
ATOM 1361 N N . GLN A 1 182 ? -21.894 6.020 -29.293 1.00 79.00 182 GLN A N 1
ATOM 1362 C CA . GLN A 1 182 ? -20.437 6.117 -29.350 1.00 79.00 182 GLN A CA 1
ATOM 1363 C C . GLN A 1 182 ? -19.858 6.044 -27.940 1.00 79.00 182 GLN A C 1
ATOM 1365 O O . GLN A 1 182 ? -20.423 6.616 -27.006 1.00 79.00 182 GLN A O 1
ATOM 1370 N N . ILE A 1 183 ? -18.720 5.366 -27.803 1.00 79.25 183 ILE A N 1
ATOM 1371 C CA . ILE A 1 183 ? -17.988 5.226 -26.542 1.00 79.25 183 ILE A CA 1
ATOM 1372 C C . ILE A 1 183 ? -17.321 6.562 -26.190 1.00 79.25 183 ILE A C 1
ATOM 1374 O O . ILE A 1 183 ? -16.573 7.121 -26.991 1.00 79.25 183 ILE A O 1
ATOM 1378 N N . LEU A 1 184 ? -17.588 7.070 -24.987 1.00 74.25 184 LEU A N 1
ATOM 1379 C CA . LEU A 1 184 ? -16.956 8.254 -24.409 1.00 74.25 184 LEU A CA 1
ATOM 1380 C C . LEU A 1 184 ? -16.327 7.917 -23.058 1.00 74.25 184 LEU A C 1
ATOM 1382 O O . LEU A 1 184 ? -16.866 7.138 -22.275 1.00 74.25 184 LEU A O 1
ATOM 1386 N N . TRP A 1 185 ? -15.222 8.590 -22.760 1.00 76.00 185 TRP A N 1
ATOM 1387 C CA . TRP A 1 185 ? -14.559 8.535 -21.464 1.00 76.00 185 TRP A CA 1
ATOM 1388 C C . TRP A 1 185 ? -14.962 9.762 -20.652 1.00 76.00 185 TRP A C 1
ATOM 1390 O O . TRP A 1 185 ? -14.792 10.897 -21.101 1.00 76.00 185 TRP A O 1
ATOM 1400 N N . LEU A 1 186 ? -15.527 9.543 -19.468 1.00 71.38 186 LEU A N 1
ATOM 1401 C CA . LEU A 1 186 ? -15.990 10.603 -18.578 1.00 71.38 186 LEU A CA 1
ATOM 1402 C C . LEU A 1 186 ? -15.267 10.497 -17.242 1.00 71.38 186 LEU A C 1
ATOM 1404 O O . LEU A 1 186 ? -15.070 9.405 -16.711 1.00 71.38 186 LEU A O 1
ATOM 1408 N N . LEU A 1 187 ? -14.918 11.645 -16.665 1.00 68.44 187 LEU A N 1
ATOM 1409 C CA . LEU A 1 187 ? -14.507 11.692 -15.268 1.00 68.44 187 LEU A CA 1
ATOM 1410 C C . LEU A 1 187 ? -15.740 11.420 -14.409 1.00 68.44 187 LEU A C 1
ATOM 1412 O O . LEU A 1 187 ? -16.592 12.285 -14.209 1.00 68.44 187 LEU A O 1
ATOM 1416 N N . THR A 1 188 ? -15.839 10.194 -13.920 1.00 60.31 188 THR A N 1
ATOM 1417 C CA . THR A 1 188 ? -16.819 9.807 -12.920 1.00 60.31 188 THR A CA 1
ATOM 1418 C C . THR A 1 188 ? -16.205 10.060 -11.560 1.00 60.31 188 THR A C 1
ATOM 1420 O O . THR A 1 188 ? -15.302 9.352 -11.115 1.00 60.31 188 THR A O 1
ATOM 1423 N N . THR A 1 189 ? -16.688 11.085 -10.877 1.00 55.53 189 THR A N 1
ATOM 1424 C CA . THR A 1 189 ? -16.409 11.209 -9.454 1.00 55.53 189 THR A CA 1
ATOM 1425 C C . THR A 1 189 ? -17.337 10.253 -8.731 1.00 55.53 189 THR A C 1
ATOM 1427 O O . THR A 1 189 ? -18.555 10.343 -8.911 1.00 55.53 189 THR A O 1
ATOM 1430 N N . VAL A 1 190 ? -16.807 9.340 -7.912 1.00 51.00 190 VAL A N 1
ATOM 1431 C CA . VAL A 1 190 ? -17.708 8.626 -7.010 1.00 51.00 190 VAL A CA 1
ATOM 1432 C C . VAL A 1 190 ? -18.235 9.655 -6.029 1.00 51.00 190 VAL A C 1
ATOM 1434 O O . VAL A 1 190 ? -17.479 10.300 -5.306 1.00 51.00 190 VAL A O 1
ATOM 1437 N N . MET A 1 191 ? -19.540 9.881 -6.114 1.00 38.31 191 MET A N 1
ATOM 1438 C CA . MET A 1 191 ? -20.262 10.963 -5.471 1.00 38.31 191 MET A CA 1
ATOM 1439 C C . MET A 1 191 ? -20.259 10.780 -3.945 1.00 38.31 191 MET A C 1
ATOM 1441 O O . MET A 1 191 ? -21.261 10.408 -3.345 1.00 38.31 191 MET A O 1
ATOM 1445 N N . ASN A 1 192 ? -19.126 11.047 -3.294 1.00 42.78 192 ASN A N 1
ATOM 1446 C CA . ASN A 1 192 ? -19.115 11.421 -1.890 1.00 42.78 192 ASN A CA 1
ATOM 1447 C C . ASN A 1 192 ? -19.694 12.840 -1.846 1.00 42.78 192 ASN A C 1
ATOM 1449 O O . ASN A 1 192 ? -19.105 13.780 -2.379 1.00 42.78 192 ASN A O 1
ATOM 1453 N N . PHE A 1 193 ? -20.879 12.965 -1.248 1.00 32.19 193 PHE A N 1
ATOM 1454 C CA . PHE A 1 193 ? -21.766 14.140 -1.161 1.00 32.19 193 PHE A CA 1
ATOM 1455 C C . PHE A 1 193 ? -21.092 15.472 -0.740 1.00 32.19 193 PHE A C 1
ATOM 1457 O O . PHE A 1 193 ? -21.712 16.530 -0.778 1.00 32.19 193 PHE A O 1
ATOM 1464 N N . LEU A 1 194 ? -19.810 15.442 -0.369 1.00 36.66 194 LEU A N 1
ATOM 1465 C CA . LEU A 1 194 ? -18.992 16.600 -0.025 1.00 36.66 194 LEU A CA 1
ATOM 1466 C C . LEU A 1 194 ? -18.659 17.517 -1.216 1.00 36.66 194 LEU A C 1
ATOM 1468 O O . LEU A 1 194 ? -18.388 18.690 -0.996 1.00 36.66 194 LEU A O 1
ATOM 1472 N N . ILE A 1 195 ? -18.686 17.061 -2.470 1.00 39.41 195 ILE A N 1
ATOM 1473 C CA . ILE A 1 195 ? -18.202 17.901 -3.589 1.00 39.41 195 ILE A CA 1
ATOM 1474 C C . ILE A 1 195 ? -19.116 19.101 -3.899 1.00 39.41 195 ILE A C 1
ATOM 1476 O O . ILE A 1 195 ? -18.637 20.094 -4.435 1.00 39.41 195 ILE A O 1
ATOM 1480 N N . LEU A 1 196 ? -20.390 19.092 -3.489 1.00 34.56 196 LEU A N 1
ATOM 1481 C CA . LEU A 1 196 ? -21.256 20.264 -3.685 1.00 34.56 196 LEU A CA 1
ATOM 1482 C C . LEU A 1 196 ? -21.175 21.294 -2.539 1.00 34.56 196 LEU A C 1
ATOM 1484 O O . LEU A 1 196 ? -21.464 22.463 -2.763 1.00 34.56 196 LEU A O 1
ATOM 1488 N N . ILE A 1 197 ? -20.771 20.892 -1.326 1.00 32.25 197 ILE A N 1
ATOM 1489 C CA . ILE A 1 197 ? -20.781 21.764 -0.128 1.00 32.25 197 ILE A CA 1
ATOM 1490 C C . ILE A 1 197 ? -19.360 22.107 0.371 1.00 32.25 197 ILE A C 1
ATOM 1492 O O . ILE A 1 197 ? -19.156 23.156 0.973 1.00 32.25 197 ILE A O 1
ATOM 1496 N N . PHE A 1 198 ? -18.353 21.274 0.091 1.00 28.70 198 PHE A N 1
ATOM 1497 C CA . PHE A 1 198 ? -17.014 21.356 0.702 1.00 28.70 198 PHE A CA 1
ATOM 1498 C C . PHE A 1 198 ? -15.913 21.921 -0.206 1.00 28.70 198 PHE A C 1
ATOM 1500 O O . PHE A 1 198 ? -14.817 22.203 0.282 1.00 28.70 198 PHE A O 1
ATOM 1507 N N . VAL A 1 199 ? -16.196 22.133 -1.499 1.00 31.94 199 VAL A N 1
ATOM 1508 C CA . VAL A 1 199 ? -15.261 22.764 -2.459 1.00 31.94 199 VAL A CA 1
ATOM 1509 C C . VAL A 1 199 ? -14.906 24.202 -2.052 1.00 31.94 199 VAL A C 1
ATOM 1511 O O . VAL A 1 199 ? -13.875 24.720 -2.462 1.00 31.94 199 VAL A O 1
ATOM 1514 N N . LEU A 1 200 ? -15.694 24.822 -1.170 1.00 30.52 200 LEU A N 1
ATOM 1515 C CA . LEU A 1 200 ? -15.397 26.142 -0.620 1.00 30.52 200 LEU A CA 1
ATOM 1516 C C . LEU A 1 200 ? -14.475 26.138 0.609 1.00 30.52 200 LEU A C 1
ATOM 1518 O O . LEU A 1 200 ? -14.029 27.223 0.965 1.00 30.52 200 LEU A O 1
ATOM 1522 N N . LEU A 1 201 ? -14.179 24.998 1.263 1.00 28.92 201 LEU A N 1
ATOM 1523 C CA . LEU A 1 201 ? -13.547 25.073 2.589 1.00 28.92 201 LEU A CA 1
ATOM 1524 C C . LEU A 1 201 ? -12.412 24.091 2.948 1.00 28.92 201 LEU A C 1
ATOM 1526 O O . LEU A 1 201 ? -11.504 24.584 3.602 1.00 28.92 201 LEU A O 1
ATOM 1530 N N . PHE A 1 202 ? -12.347 22.793 2.584 1.00 32.91 202 PHE A N 1
ATOM 1531 C CA . PHE A 1 202 ? -11.371 21.935 3.321 1.00 32.91 202 PHE A CA 1
ATOM 1532 C C . PHE A 1 202 ? -10.746 20.657 2.697 1.00 32.91 202 PHE A C 1
ATOM 1534 O O . PHE A 1 202 ? -10.154 19.885 3.448 1.00 32.91 202 PHE A O 1
ATOM 1541 N N . LEU A 1 203 ? -10.739 20.406 1.377 1.00 33.38 203 LEU A N 1
ATOM 1542 C CA . LEU A 1 203 ? -9.965 19.267 0.814 1.00 33.38 203 LEU A CA 1
ATOM 1543 C C . LEU A 1 203 ? -9.073 19.656 -0.380 1.00 33.38 203 LEU A C 1
ATOM 1545 O O . LEU A 1 203 ? -9.543 19.960 -1.472 1.00 33.38 203 LEU A O 1
ATOM 1549 N N . GLY A 1 204 ? -7.756 19.612 -0.150 1.00 37.62 204 GLY A N 1
ATOM 1550 C CA . GLY A 1 204 ? -6.686 20.047 -1.057 1.00 37.62 204 GLY A CA 1
ATOM 1551 C C . GLY A 1 204 ? -6.241 19.035 -2.120 1.00 37.62 204 GLY A C 1
ATOM 1552 O O . GLY A 1 204 ? -5.052 18.952 -2.399 1.00 37.62 204 GLY A O 1
ATOM 1553 N N . VAL A 1 205 ? -7.160 18.276 -2.726 1.00 43.09 205 VAL A N 1
ATOM 1554 C CA . VAL A 1 205 ? -6.860 17.405 -3.888 1.00 43.09 205 VAL A CA 1
ATOM 1555 C C . VAL A 1 205 ? -7.677 17.875 -5.100 1.00 43.09 205 VAL A C 1
ATOM 1557 O O . VAL A 1 205 ? -8.466 17.134 -5.674 1.00 43.09 205 VAL A O 1
ATOM 1560 N N . CYS A 1 206 ? -7.563 19.158 -5.459 1.00 38.94 206 CYS A N 1
ATOM 1561 C CA . CYS A 1 206 ? -8.265 19.717 -6.628 1.00 38.94 206 CYS A CA 1
ATOM 1562 C C . CYS A 1 206 ? -7.469 19.561 -7.935 1.00 38.94 206 CYS A C 1
ATOM 1564 O O . CYS A 1 206 ? -8.058 19.391 -9.002 1.00 38.94 206 CYS A O 1
ATOM 1566 N N . THR A 1 207 ? -6.136 19.572 -7.871 1.00 43.56 207 THR A N 1
ATOM 1567 C CA . THR A 1 207 ? -5.254 19.387 -9.030 1.00 43.56 207 THR A CA 1
ATOM 1568 C C . THR A 1 207 ? -4.555 18.040 -8.922 1.00 43.56 207 THR A C 1
ATOM 1570 O O . THR A 1 207 ? -3.583 17.908 -8.185 1.00 43.56 207 THR A O 1
ATOM 1573 N N . THR A 1 208 ? -5.050 17.028 -9.637 1.00 48.34 208 THR A N 1
ATOM 1574 C CA . THR A 1 208 ? -4.290 15.784 -9.823 1.00 48.34 208 THR A CA 1
ATOM 1575 C C . THR A 1 208 ? -3.484 15.849 -11.117 1.00 48.34 208 THR A C 1
ATOM 1577 O O . THR A 1 208 ? -3.870 16.545 -12.063 1.00 48.34 208 THR A O 1
ATOM 1580 N N . GLN A 1 209 ? -2.341 15.171 -11.135 1.00 50.50 209 GLN A N 1
ATOM 1581 C CA . GLN A 1 209 ? -1.386 15.225 -12.233 1.00 50.50 209 GLN A CA 1
ATOM 1582 C C . GLN A 1 209 ? -1.832 14.275 -13.347 1.00 50.50 209 GLN A C 1
ATOM 1584 O O . GLN A 1 209 ? -1.778 13.060 -13.196 1.00 50.50 209 GLN A O 1
ATOM 1589 N N . LEU A 1 210 ? -2.301 14.835 -14.462 1.00 45.88 210 LEU A N 1
ATOM 1590 C CA . LEU A 1 210 ? -2.575 14.082 -15.684 1.00 45.88 210 LEU A CA 1
ATOM 1591 C C . LEU A 1 210 ? -1.500 14.427 -16.713 1.00 45.88 210 LEU A C 1
ATOM 1593 O O . LEU A 1 210 ? -1.532 15.506 -17.303 1.00 45.88 210 LEU A O 1
ATOM 1597 N N . SER A 1 211 ? -0.555 13.516 -16.933 1.00 46.03 211 SER A N 1
ATOM 1598 C CA . SER A 1 211 ? 0.265 13.510 -18.143 1.00 46.03 211 SER A CA 1
ATOM 1599 C C . SER A 1 211 ? -0.370 12.564 -19.174 1.00 46.03 211 SER A C 1
ATOM 1601 O O . SER A 1 211 ? -0.925 11.526 -18.804 1.00 46.03 211 SER A O 1
ATOM 1603 N N . PRO A 1 212 ? -0.353 12.909 -20.472 1.00 41.59 212 PRO A N 1
ATOM 1604 C CA . PRO A 1 212 ? -0.892 12.037 -21.506 1.00 41.59 212 PRO A CA 1
ATOM 1605 C C . PRO A 1 212 ? 0.058 10.853 -21.727 1.00 41.59 212 PRO A C 1
ATOM 1607 O O . PRO A 1 212 ? 1.097 11.002 -22.366 1.00 41.59 212 PRO A O 1
ATOM 1610 N N . ILE A 1 213 ? -0.305 9.680 -21.210 1.00 49.44 213 ILE A N 1
ATOM 1611 C CA . ILE A 1 213 ? 0.330 8.411 -21.584 1.00 49.44 213 ILE A CA 1
ATOM 1612 C C . ILE A 1 213 ? -0.237 8.021 -22.955 1.00 49.44 213 ILE A C 1
ATOM 1614 O O . ILE A 1 213 ? -1.452 7.881 -23.103 1.00 49.44 213 ILE A O 1
ATOM 1618 N N . LYS A 1 214 ? 0.625 7.906 -23.970 1.00 40.44 214 LYS A N 1
ATOM 1619 C CA . LYS A 1 214 ? 0.266 7.374 -25.292 1.00 40.44 214 LYS A CA 1
ATOM 1620 C C . LYS A 1 214 ? 0.721 5.916 -25.358 1.00 40.44 214 LYS A C 1
ATOM 1622 O O . LYS A 1 214 ? 1.842 5.636 -24.959 1.00 40.44 214 LYS A O 1
ATOM 1627 N N . ASP A 1 215 ? -0.175 5.051 -25.827 1.00 52.16 215 ASP A N 1
ATOM 1628 C CA . ASP A 1 215 ? 0.013 3.620 -26.109 1.00 52.16 215 ASP A CA 1
ATOM 1629 C C . ASP A 1 215 ? 0.560 2.787 -24.936 1.00 52.16 215 ASP A C 1
ATOM 1631 O O . ASP A 1 215 ? 1.754 2.540 -24.806 1.00 52.16 215 ASP A O 1
ATOM 1635 N N . ALA A 1 216 ? -0.353 2.337 -24.068 1.00 56.16 216 ALA A N 1
ATOM 1636 C CA . ALA A 1 216 ? -0.023 1.610 -22.842 1.00 56.16 216 ALA A CA 1
ATOM 1637 C C . ALA A 1 216 ? 0.668 0.255 -23.087 1.00 56.16 216 ALA A C 1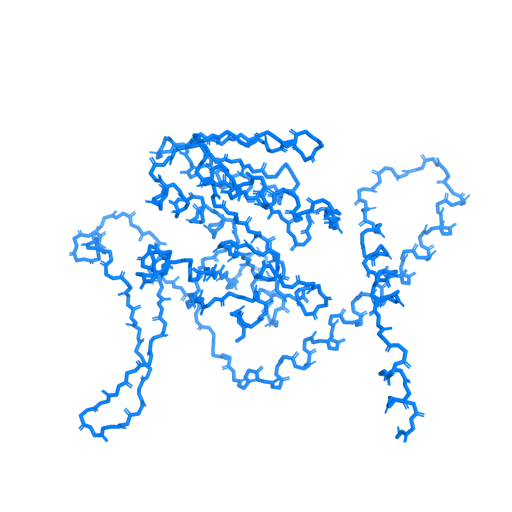
ATOM 1639 O O . ALA A 1 216 ? 1.531 -0.111 -22.301 1.00 56.16 216 ALA A O 1
ATOM 1640 N N . ASP A 1 217 ? 0.328 -0.464 -24.160 1.00 51.62 217 ASP A N 1
ATOM 1641 C CA . ASP A 1 217 ? 0.800 -1.842 -24.366 1.00 51.62 217 ASP A CA 1
ATOM 1642 C C . ASP A 1 217 ? 2.290 -1.905 -24.744 1.00 51.62 217 ASP A C 1
ATOM 1644 O O . ASP A 1 217 ? 3.048 -2.663 -24.146 1.00 51.62 217 ASP A O 1
ATOM 1648 N N . ALA A 1 218 ? 2.745 -1.039 -25.657 1.00 61.56 218 ALA A N 1
ATOM 1649 C CA . ALA A 1 218 ? 4.167 -0.936 -26.012 1.00 61.56 218 ALA A CA 1
ATOM 1650 C C . ALA A 1 218 ? 5.022 -0.432 -24.835 1.00 61.56 218 ALA A C 1
ATOM 1652 O O . ALA A 1 218 ? 6.179 -0.815 -24.675 1.00 61.56 218 ALA A O 1
ATOM 1653 N N . LEU A 1 219 ? 4.433 0.417 -23.991 1.00 67.62 219 LEU A N 1
ATOM 1654 C CA . LEU A 1 219 ? 5.072 0.944 -22.790 1.00 67.62 219 LEU A CA 1
ATOM 1655 C C . LEU A 1 219 ? 5.318 -0.163 -21.753 1.00 67.62 219 LEU A C 1
ATOM 1657 O O . LEU A 1 219 ? 6.333 -0.149 -21.062 1.00 67.62 219 LEU A O 1
ATOM 1661 N N . VAL A 1 220 ? 4.386 -1.117 -21.644 1.00 68.25 220 VAL A N 1
ATOM 1662 C CA . VAL A 1 220 ? 4.474 -2.234 -20.701 1.00 68.25 220 VAL A CA 1
ATOM 1663 C C . VAL A 1 220 ? 5.653 -3.140 -21.056 1.00 68.25 220 VAL A C 1
ATOM 1665 O O . VAL A 1 220 ? 6.486 -3.362 -20.184 1.00 68.25 220 VAL A O 1
ATOM 1668 N N . GLU A 1 221 ? 5.793 -3.585 -22.310 1.00 73.25 221 GLU A N 1
ATOM 1669 C CA . GLU A 1 221 ? 6.939 -4.416 -22.737 1.00 73.25 221 GLU A CA 1
ATOM 1670 C C . GLU A 1 221 ? 8.290 -3.734 -22.462 1.00 73.25 221 GLU A C 1
ATOM 1672 O O . GLU A 1 221 ? 9.200 -4.345 -21.898 1.00 73.25 221 GLU A O 1
ATOM 1677 N N . GLU A 1 222 ? 8.403 -2.434 -22.753 1.00 78.75 222 GLU A N 1
ATOM 1678 C CA . GLU A 1 222 ? 9.618 -1.663 -22.466 1.00 78.75 222 GLU A CA 1
ATOM 1679 C C . GLU A 1 222 ? 9.936 -1.610 -20.956 1.00 78.75 222 GLU A C 1
ATOM 1681 O O . GLU A 1 222 ? 11.106 -1.579 -20.555 1.00 78.75 222 GLU A O 1
ATOM 1686 N N . PHE A 1 223 ? 8.914 -1.597 -20.095 1.00 78.75 223 PHE A N 1
ATOM 1687 C CA . PHE A 1 223 ? 9.111 -1.632 -18.646 1.00 78.75 223 PHE A CA 1
ATOM 1688 C C . PHE A 1 223 ? 9.578 -2.991 -18.139 1.00 78.75 223 PHE A C 1
ATOM 1690 O O . PHE A 1 223 ? 10.426 -3.003 -17.245 1.00 78.75 223 PHE A O 1
ATOM 1697 N N . TYR A 1 224 ? 9.106 -4.099 -18.717 1.00 78.19 224 TYR A N 1
ATOM 1698 C CA . TYR A 1 224 ? 9.603 -5.437 -18.377 1.00 78.19 224 TYR A CA 1
ATOM 1699 C C . TYR A 1 224 ? 11.104 -5.549 -18.661 1.00 78.19 224 TYR A C 1
ATOM 1701 O O . TYR A 1 224 ? 11.873 -5.847 -17.748 1.00 78.19 224 TYR A O 1
ATOM 1709 N N . GLU A 1 225 ? 11.549 -5.183 -19.868 1.00 81.50 225 GLU A N 1
ATOM 1710 C CA . GLU A 1 225 ? 12.979 -5.224 -20.208 1.00 81.50 225 GLU A CA 1
ATOM 1711 C C . GLU A 1 225 ? 13.832 -4.333 -19.292 1.00 81.50 225 GLU A C 1
ATOM 1713 O O . GLU A 1 225 ? 14.965 -4.672 -18.934 1.00 81.50 225 GLU A O 1
ATOM 1718 N N . LYS A 1 226 ? 13.320 -3.150 -18.926 1.00 79.50 226 LYS A N 1
ATOM 1719 C CA . LYS A 1 226 ? 14.020 -2.252 -17.997 1.00 79.50 226 LYS A CA 1
ATOM 1720 C C . LYS A 1 226 ? 14.085 -2.838 -16.594 1.00 79.50 226 LYS A C 1
ATOM 1722 O O . LYS A 1 226 ? 15.127 -2.708 -15.954 1.00 79.50 226 LYS A O 1
ATOM 1727 N N . ALA A 1 227 ? 13.004 -3.452 -16.118 1.00 74.19 227 ALA A N 1
ATOM 1728 C CA . ALA A 1 227 ? 12.972 -4.099 -14.815 1.00 74.19 227 ALA A CA 1
ATOM 1729 C C . ALA A 1 227 ? 14.004 -5.235 -14.754 1.00 74.19 227 ALA A C 1
ATOM 1731 O O . ALA A 1 227 ? 14.808 -5.256 -13.822 1.00 74.19 227 ALA A O 1
ATOM 1732 N N . GLU A 1 228 ? 14.060 -6.099 -15.773 1.00 76.62 228 GLU A N 1
ATOM 1733 C CA . GLU A 1 228 ? 15.046 -7.187 -15.860 1.00 76.62 228 GLU A CA 1
ATOM 1734 C C . GLU A 1 228 ? 16.480 -6.652 -15.814 1.00 76.62 228 GLU A C 1
ATOM 1736 O O . GLU A 1 228 ? 17.254 -7.040 -14.939 1.00 76.62 228 GLU A O 1
ATOM 1741 N N . LYS A 1 229 ? 16.812 -5.663 -16.654 1.00 79.31 229 LYS A N 1
ATOM 1742 C CA . LYS A 1 229 ? 18.152 -5.045 -16.673 1.00 79.31 229 LYS A CA 1
ATOM 1743 C C . LYS A 1 229 ? 18.544 -4.427 -15.328 1.00 79.31 229 LYS A C 1
ATOM 1745 O O . LYS A 1 229 ? 19.714 -4.476 -14.939 1.00 79.31 229 LYS A O 1
ATOM 1750 N N . ILE A 1 230 ? 17.591 -3.820 -14.614 1.00 76.19 230 ILE A N 1
ATOM 1751 C CA . ILE A 1 230 ? 17.829 -3.257 -13.276 1.00 76.19 230 ILE A CA 1
ATOM 1752 C C . ILE A 1 230 ? 18.130 -4.374 -12.276 1.00 76.19 230 ILE A C 1
ATOM 1754 O O . ILE A 1 230 ? 19.064 -4.237 -11.480 1.00 76.19 230 ILE A O 1
ATOM 1758 N N . VAL A 1 231 ? 17.375 -5.472 -12.319 1.00 73.44 231 VAL A N 1
ATOM 1759 C CA . VAL A 1 231 ? 17.599 -6.629 -11.447 1.00 73.44 231 VAL A CA 1
ATOM 1760 C C . VAL A 1 231 ? 18.954 -7.267 -11.731 1.00 73.44 231 VAL A C 1
ATOM 1762 O O . VAL A 1 231 ? 19.741 -7.414 -10.798 1.00 73.44 231 VAL A O 1
ATOM 1765 N N . GLU A 1 232 ? 19.281 -7.543 -12.993 1.00 73.88 232 GLU A N 1
ATOM 1766 C CA . GLU A 1 232 ? 20.584 -8.086 -13.401 1.00 73.88 232 GLU A CA 1
ATOM 1767 C C . GLU A 1 232 ? 21.743 -7.213 -12.907 1.00 73.88 232 GLU A C 1
ATOM 1769 O O . GLU A 1 232 ? 22.677 -7.702 -12.270 1.00 73.88 232 GLU A O 1
ATOM 1774 N N . SER A 1 233 ? 21.645 -5.896 -13.117 1.00 74.69 233 SER A N 1
ATOM 1775 C CA . SER A 1 233 ? 22.654 -4.937 -12.649 1.00 74.69 233 SER A CA 1
ATOM 1776 C C . SER A 1 233 ? 22.780 -4.925 -11.122 1.00 74.69 233 SER A C 1
ATOM 1778 O O . SER A 1 233 ? 23.874 -4.760 -10.582 1.00 74.69 233 SER A O 1
ATOM 1780 N N . THR A 1 234 ? 21.664 -5.101 -10.410 1.00 69.44 234 THR A N 1
ATOM 1781 C CA . THR A 1 234 ? 21.642 -5.154 -8.942 1.00 69.44 234 THR A CA 1
ATOM 1782 C C . THR A 1 234 ? 22.284 -6.443 -8.428 1.00 69.44 234 THR A C 1
ATOM 1784 O O . THR A 1 234 ? 23.056 -6.402 -7.465 1.00 69.44 234 THR A O 1
ATOM 1787 N N . VAL A 1 235 ? 22.023 -7.580 -9.077 1.00 71.50 235 VAL A N 1
ATOM 1788 C CA . VAL A 1 235 ? 22.643 -8.873 -8.747 1.00 71.50 235 VAL A CA 1
ATOM 1789 C C . VAL A 1 235 ? 24.153 -8.824 -8.990 1.00 71.50 235 VAL A C 1
ATOM 1791 O O . VAL A 1 235 ? 24.914 -9.119 -8.069 1.00 71.50 235 VAL A O 1
ATOM 1794 N N . ASP A 1 236 ? 24.598 -8.342 -10.153 1.00 75.62 236 ASP A N 1
ATOM 1795 C CA . ASP A 1 236 ? 26.025 -8.180 -10.476 1.00 75.62 236 ASP A CA 1
ATOM 1796 C C . ASP A 1 236 ? 26.740 -7.258 -9.471 1.00 75.62 236 ASP A C 1
ATOM 1798 O O . ASP A 1 236 ? 27.807 -7.588 -8.941 1.00 75.62 236 ASP A O 1
ATOM 1802 N N . LEU A 1 237 ? 26.122 -6.125 -9.118 1.00 71.12 237 LEU A N 1
ATOM 1803 C CA . LEU A 1 237 ? 26.656 -5.235 -8.086 1.00 71.12 237 LEU A CA 1
ATOM 1804 C C . LEU A 1 237 ? 26.770 -5.947 -6.730 1.00 71.12 237 LEU A C 1
ATOM 1806 O O . LEU A 1 237 ? 27.748 -5.754 -6.008 1.00 71.12 237 LEU A O 1
ATOM 1810 N N . THR A 1 238 ? 25.803 -6.794 -6.385 1.00 67.50 238 THR A N 1
ATOM 1811 C CA . THR A 1 238 ? 25.804 -7.557 -5.129 1.00 67.50 238 THR A CA 1
ATOM 1812 C C . THR A 1 238 ? 26.925 -8.573 -5.078 1.00 67.50 238 THR A C 1
ATOM 1814 O O . THR A 1 238 ? 27.597 -8.686 -4.054 1.00 67.50 238 THR A O 1
ATOM 1817 N N . GLU A 1 239 ? 27.145 -9.310 -6.162 1.00 70.69 239 GLU A N 1
ATOM 1818 C CA . GLU A 1 239 ? 28.237 -10.277 -6.262 1.00 70.69 239 GLU A CA 1
ATOM 1819 C C . GLU A 1 239 ? 29.597 -9.582 -6.146 1.00 70.69 239 GLU A C 1
ATOM 1821 O O . GLU A 1 239 ? 30.443 -9.993 -5.344 1.00 70.69 239 GLU A O 1
ATOM 1826 N N . LYS A 1 240 ? 29.764 -8.446 -6.832 1.00 75.56 240 LYS A N 1
ATOM 1827 C CA . LYS A 1 240 ? 30.964 -7.601 -6.719 1.00 75.56 240 LYS A CA 1
ATOM 1828 C C . LYS A 1 240 ? 31.167 -7.050 -5.307 1.00 75.56 240 LYS A C 1
ATOM 1830 O O . LYS A 1 240 ? 32.297 -6.978 -4.826 1.00 75.56 240 LYS A O 1
ATOM 1835 N N . LEU A 1 241 ? 30.094 -6.679 -4.610 1.00 70.19 241 LEU A N 1
ATOM 1836 C CA . LEU A 1 241 ? 30.165 -6.169 -3.238 1.00 70.19 241 LEU A CA 1
ATOM 1837 C C . LEU A 1 241 ? 30.385 -7.277 -2.196 1.00 70.19 241 LEU A C 1
ATOM 1839 O O . LEU A 1 241 ? 31.069 -7.032 -1.199 1.00 70.19 241 LEU A O 1
ATOM 1843 N N . LYS A 1 242 ? 29.873 -8.498 -2.411 1.00 65.62 242 LYS A N 1
ATOM 1844 C CA . LYS A 1 242 ? 30.177 -9.671 -1.566 1.00 65.62 242 LYS A CA 1
ATOM 1845 C C . LYS A 1 242 ? 31.684 -9.928 -1.524 1.00 65.62 242 LYS A C 1
ATOM 1847 O O . LYS A 1 242 ? 32.231 -10.120 -0.440 1.00 65.62 242 LYS A O 1
ATOM 1852 N N . PHE A 1 243 ? 32.354 -9.794 -2.668 1.00 47.91 243 PHE A N 1
ATOM 1853 C CA . PHE A 1 243 ? 33.812 -9.892 -2.777 1.00 47.91 243 PHE A CA 1
ATOM 1854 C C . PHE A 1 243 ? 34.552 -8.827 -1.938 1.00 47.91 243 PHE A C 1
ATOM 1856 O O . PHE A 1 243 ? 35.563 -9.109 -1.299 1.00 47.91 243 PHE A O 1
ATOM 1863 N N . ILE A 1 244 ? 34.020 -7.601 -1.856 1.00 51.28 244 ILE A N 1
ATOM 1864 C CA . ILE A 1 244 ? 34.592 -6.519 -1.029 1.00 51.28 244 ILE A CA 1
ATOM 1865 C C . ILE A 1 244 ? 34.379 -6.779 0.475 1.00 51.28 244 ILE A C 1
ATOM 1867 O O . ILE A 1 244 ? 35.239 -6.438 1.297 1.00 51.28 244 ILE A O 1
ATOM 1871 N N . LYS A 1 245 ? 33.268 -7.433 0.842 1.00 39.25 245 LYS A N 1
ATOM 1872 C CA . LYS A 1 245 ? 32.946 -7.816 2.226 1.00 39.25 245 LYS A CA 1
ATOM 1873 C C . LYS A 1 245 ? 33.935 -8.842 2.794 1.00 39.25 245 LYS A C 1
ATOM 1875 O O . LYS A 1 245 ? 34.297 -8.729 3.962 1.00 39.25 245 LYS A O 1
ATOM 1880 N N . GLU A 1 246 ? 34.425 -9.776 1.976 1.00 37.44 246 GLU A N 1
ATOM 1881 C CA . GLU A 1 246 ? 35.477 -10.727 2.381 1.00 37.44 246 GLU A CA 1
ATOM 1882 C C . GLU A 1 246 ? 36.845 -10.050 2.592 1.00 37.44 246 GLU A C 1
ATOM 1884 O O . GLU A 1 246 ? 37.630 -10.496 3.426 1.00 37.44 246 GLU A O 1
ATOM 1889 N N . SER A 1 247 ? 37.115 -8.925 1.917 1.00 32.53 247 SER A N 1
ATOM 1890 C CA . SER A 1 247 ? 38.393 -8.204 2.022 1.00 32.53 247 SER A CA 1
ATOM 1891 C C . SER A 1 247 ? 38.434 -7.119 3.113 1.00 32.53 247 SER A C 1
ATOM 1893 O O . SER A 1 247 ? 39.524 -6.649 3.445 1.00 32.53 247 SER A O 1
ATOM 1895 N N . THR A 1 248 ? 37.297 -6.683 3.671 1.00 30.17 248 THR A N 1
ATOM 1896 C CA . THR A 1 248 ? 37.246 -5.586 4.663 1.00 30.17 248 THR A CA 1
ATOM 1897 C C . THR A 1 248 ? 36.154 -5.799 5.717 1.00 30.17 248 THR A C 1
ATOM 1899 O O . THR A 1 248 ? 35.111 -5.149 5.726 1.00 30.17 248 THR A O 1
ATOM 1902 N N . ALA A 1 249 ? 36.419 -6.684 6.678 1.00 26.94 249 ALA A N 1
ATOM 1903 C CA . ALA A 1 249 ? 35.482 -7.055 7.745 1.00 26.94 249 ALA A CA 1
ATOM 1904 C C . ALA A 1 249 ? 35.177 -5.956 8.799 1.00 26.94 249 ALA A C 1
ATOM 1906 O O . ALA A 1 249 ? 34.548 -6.253 9.812 1.00 26.94 249 ALA A O 1
ATOM 1907 N N . SER A 1 250 ? 35.579 -4.694 8.599 1.00 27.39 250 SER A N 1
ATOM 1908 C CA . SER A 1 250 ? 35.586 -3.703 9.693 1.00 27.39 250 SER A CA 1
ATOM 1909 C C . SER A 1 250 ? 34.913 -2.358 9.415 1.00 27.39 250 SER A C 1
ATOM 1911 O O . SER A 1 250 ? 34.835 -1.567 10.351 1.00 27.39 250 SER A O 1
ATOM 1913 N N . PHE A 1 251 ? 34.451 -2.042 8.193 1.00 22.73 251 PHE A N 1
ATOM 1914 C CA . PHE A 1 251 ? 34.196 -0.626 7.867 1.00 22.73 251 PHE A CA 1
ATOM 1915 C C . PHE A 1 251 ? 32.760 -0.169 7.598 1.00 22.73 251 PHE A C 1
ATOM 1917 O O . PHE A 1 251 ? 32.506 1.014 7.793 1.00 22.73 251 PHE A O 1
ATOM 1924 N N . LEU A 1 252 ? 31.789 -1.009 7.228 1.00 25.28 252 LEU A N 1
ATOM 1925 C CA . LEU A 1 252 ? 30.477 -0.480 6.823 1.00 25.28 252 LEU A CA 1
ATOM 1926 C C . LEU A 1 252 ? 29.300 -1.379 7.231 1.00 25.28 252 LEU A C 1
ATOM 1928 O O . LEU A 1 252 ? 28.888 -2.282 6.507 1.00 25.28 252 LEU A O 1
ATOM 1932 N N . LYS A 1 253 ? 28.687 -1.037 8.372 1.00 27.33 253 LYS A N 1
ATOM 1933 C CA . LYS A 1 253 ? 27.250 -1.232 8.637 1.00 27.33 253 LYS A CA 1
ATOM 1934 C C . LYS A 1 253 ? 26.441 -0.297 7.714 1.00 27.33 253 LYS A C 1
ATOM 1936 O O . LYS A 1 253 ? 25.801 0.637 8.186 1.00 27.33 253 LYS A O 1
ATOM 1941 N N . LEU A 1 254 ? 26.547 -0.480 6.398 1.00 28.19 254 LEU A N 1
ATOM 1942 C CA . LEU A 1 254 ? 25.707 0.208 5.415 1.00 28.19 254 LEU A CA 1
ATOM 1943 C C . LEU A 1 254 ? 24.496 -0.677 5.126 1.00 28.19 254 LEU A C 1
ATOM 1945 O O . LEU A 1 254 ? 24.639 -1.843 4.761 1.00 28.19 254 LEU A O 1
ATOM 1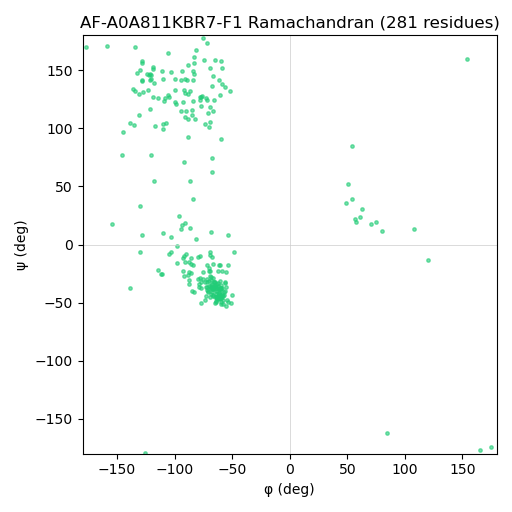949 N N . ALA A 1 255 ? 23.324 -0.097 5.359 1.00 31.50 255 ALA A N 1
ATOM 1950 C CA . ALA A 1 255 ? 22.002 -0.654 5.143 1.00 31.50 255 ALA A CA 1
ATOM 1951 C C . ALA A 1 255 ? 21.786 -1.018 3.666 1.00 31.50 255 ALA A C 1
ATOM 1953 O O . ALA A 1 255 ? 21.352 -0.194 2.869 1.00 31.50 255 ALA A O 1
ATOM 1954 N N . PHE A 1 256 ? 22.118 -2.253 3.303 1.00 32.97 25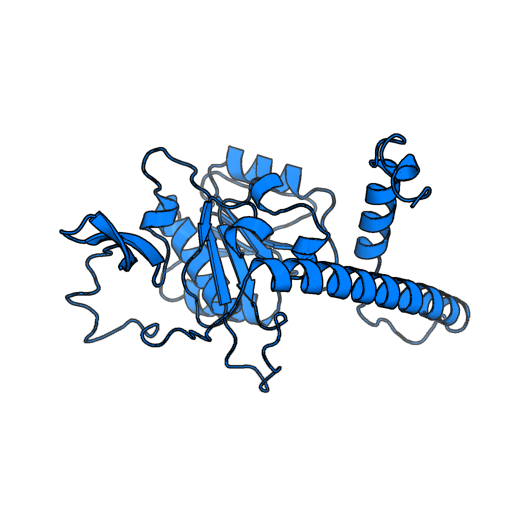6 PHE A N 1
ATOM 1955 C CA . PHE A 1 256 ? 21.776 -2.829 2.009 1.00 32.97 256 PHE A CA 1
ATOM 1956 C C . PHE A 1 256 ? 21.258 -4.248 2.231 1.00 32.97 256 PHE A C 1
ATOM 1958 O O . PHE A 1 256 ? 22.056 -5.169 2.433 1.00 32.97 256 PHE A O 1
ATOM 1965 N N . PRO A 1 257 ? 19.946 -4.481 2.177 1.00 36.97 257 PRO A N 1
ATOM 1966 C CA . PRO A 1 257 ? 19.403 -5.804 1.994 1.00 36.97 257 PRO A CA 1
ATOM 1967 C C . PRO A 1 257 ? 19.293 -6.048 0.501 1.00 36.97 257 PRO A C 1
ATOM 1969 O O . PRO A 1 257 ? 18.302 -5.760 -0.159 1.00 36.97 257 PRO A O 1
ATOM 1972 N N . VAL A 1 258 ? 20.352 -6.646 -0.022 1.00 38.19 258 VAL A N 1
ATOM 1973 C CA . VAL A 1 258 ? 20.338 -7.246 -1.355 1.00 38.19 258 VAL A CA 1
ATOM 1974 C C . VAL A 1 258 ? 20.066 -8.752 -1.279 1.00 38.19 258 VAL A C 1
ATOM 1976 O O . VAL A 1 258 ? 20.462 -9.526 -2.141 1.00 38.19 258 VAL A O 1
ATOM 1979 N N . GLY A 1 259 ? 19.407 -9.180 -0.196 1.00 33.53 259 GLY A N 1
ATOM 1980 C CA . GLY A 1 259 ? 19.061 -10.575 0.067 1.00 33.53 259 GLY A CA 1
ATOM 1981 C C . GLY A 1 259 ? 17.755 -11.012 -0.596 1.00 33.53 259 GLY A C 1
ATOM 1982 O O . GLY A 1 259 ? 17.704 -12.101 -1.156 1.00 33.53 259 GLY A O 1
ATOM 1983 N N . ALA A 1 260 ? 16.720 -10.166 -0.609 1.00 36.84 260 ALA A N 1
ATOM 1984 C CA . ALA A 1 260 ? 15.404 -10.591 -1.094 1.00 36.84 260 ALA A CA 1
ATOM 1985 C C . ALA A 1 260 ? 15.282 -10.639 -2.622 1.00 36.84 260 ALA A C 1
ATOM 1987 O O . ALA A 1 260 ? 14.567 -11.486 -3.142 1.00 36.84 260 ALA A O 1
ATOM 1988 N N . LEU A 1 261 ? 16.032 -9.806 -3.352 1.00 35.69 261 LEU A N 1
ATOM 1989 C CA . LEU A 1 261 ? 16.134 -9.914 -4.813 1.00 35.69 261 LEU A CA 1
ATOM 1990 C C . LEU A 1 261 ? 16.853 -11.203 -5.252 1.00 35.69 261 LEU A C 1
ATOM 1992 O O . LEU A 1 261 ? 16.540 -11.751 -6.306 1.00 35.69 261 LEU A O 1
ATOM 1996 N N . VAL A 1 262 ? 17.762 -11.731 -4.421 1.00 37.91 262 VAL A N 1
ATOM 1997 C CA . VAL A 1 262 ? 18.440 -13.022 -4.648 1.00 37.91 262 VAL A CA 1
ATOM 1998 C C . VAL A 1 262 ? 17.538 -14.205 -4.266 1.00 37.91 262 VAL A C 1
ATOM 2000 O O . VAL A 1 262 ? 17.532 -15.215 -4.959 1.00 37.91 262 VAL A O 1
ATOM 2003 N N . ALA A 1 263 ? 16.733 -14.083 -3.205 1.00 32.94 263 ALA A N 1
ATOM 2004 C CA . ALA A 1 263 ? 15.769 -15.121 -2.827 1.00 32.94 263 ALA A CA 1
ATOM 2005 C C . ALA A 1 263 ? 14.621 -15.246 -3.849 1.00 32.94 263 ALA A C 1
ATOM 2007 O O . ALA A 1 263 ? 14.303 -16.352 -4.277 1.00 32.94 263 ALA A O 1
ATOM 2008 N N . ALA A 1 264 ? 14.080 -14.119 -4.332 1.00 36.31 264 ALA A N 1
ATOM 2009 C CA . ALA A 1 264 ? 13.039 -14.112 -5.361 1.00 36.31 264 ALA A CA 1
ATOM 2010 C C . ALA A 1 264 ? 13.534 -14.671 -6.709 1.00 36.31 264 ALA A C 1
ATOM 2012 O O . ALA A 1 264 ? 12.800 -15.384 -7.386 1.00 36.31 264 ALA A O 1
ATOM 2013 N N . SER A 1 265 ? 14.793 -14.418 -7.086 1.00 36.69 265 SER A N 1
ATOM 2014 C CA . SER A 1 265 ? 15.378 -14.995 -8.309 1.00 36.69 265 SER A CA 1
ATOM 2015 C C . SER A 1 265 ? 15.674 -16.498 -8.191 1.00 36.69 265 SER A C 1
ATOM 2017 O O . SER A 1 265 ? 15.565 -17.214 -9.186 1.00 36.69 265 SER A O 1
ATOM 2019 N N . LEU A 1 266 ? 15.970 -17.007 -6.988 1.00 36.03 266 LEU A N 1
ATOM 2020 C CA . LEU A 1 266 ? 16.138 -18.446 -6.737 1.00 36.03 266 LEU A CA 1
ATOM 2021 C C . LEU A 1 266 ? 14.806 -19.218 -6.744 1.00 36.03 266 LEU A C 1
ATOM 2023 O O . LEU A 1 266 ? 14.786 -20.367 -7.188 1.00 36.03 266 LEU A O 1
ATOM 2027 N N . ASP A 1 267 ? 13.698 -18.598 -6.325 1.00 32.69 267 ASP A N 1
ATOM 2028 C CA . ASP A 1 267 ? 12.366 -19.223 -6.369 1.00 32.69 267 ASP A CA 1
ATOM 2029 C C . ASP A 1 267 ? 11.736 -19.205 -7.773 1.00 32.69 267 ASP A C 1
ATOM 2031 O O . ASP A 1 267 ? 11.106 -20.178 -8.191 1.00 32.69 267 ASP A O 1
ATOM 2035 N N . ILE A 1 268 ? 11.983 -18.157 -8.568 1.00 39.59 268 ILE A N 1
ATOM 2036 C CA . ILE A 1 268 ? 11.559 -18.107 -9.981 1.00 39.59 268 ILE A CA 1
ATOM 2037 C C . ILE A 1 268 ? 12.256 -19.209 -10.800 1.00 39.59 268 ILE A C 1
ATOM 2039 O O . ILE A 1 268 ? 11.635 -19.837 -11.661 1.00 39.59 268 ILE A O 1
ATOM 2043 N N . ALA A 1 269 ? 13.523 -19.511 -10.493 1.00 33.41 269 ALA A N 1
ATOM 2044 C CA . ALA A 1 269 ? 14.267 -20.588 -11.145 1.00 33.41 269 ALA A CA 1
ATOM 2045 C C . ALA A 1 269 ? 13.773 -22.000 -10.766 1.00 33.41 269 ALA A C 1
ATOM 2047 O O . ALA A 1 269 ? 13.995 -22.944 -11.526 1.00 33.41 269 ALA A O 1
ATOM 2048 N N . SER A 1 270 ? 13.107 -22.163 -9.615 1.00 34.56 270 SER A N 1
ATOM 2049 C CA . SER A 1 270 ? 12.641 -23.466 -9.119 1.00 34.56 270 SER A CA 1
ATOM 2050 C C . SER A 1 270 ? 11.204 -23.808 -9.547 1.00 34.56 270 SER A C 1
ATOM 2052 O O . SER A 1 270 ? 10.855 -24.990 -9.617 1.00 34.56 270 SER A O 1
ATOM 2054 N N . GLN A 1 271 ? 10.385 -22.798 -9.877 1.00 34.50 271 GLN A N 1
ATOM 2055 C CA . GLN A 1 271 ? 8.952 -22.954 -10.172 1.00 34.50 271 GLN A CA 1
ATOM 2056 C C . GLN A 1 271 ? 8.576 -22.898 -11.660 1.00 34.50 271 GLN A C 1
ATOM 2058 O O . GLN A 1 271 ? 7.430 -23.190 -12.005 1.00 34.50 271 GLN A O 1
ATOM 2063 N N . LEU A 1 272 ? 9.507 -22.582 -12.565 1.00 32.75 272 LEU A N 1
ATOM 2064 C CA . LEU A 1 272 ? 9.256 -22.675 -14.005 1.00 32.75 272 LEU A CA 1
ATOM 2065 C C . LEU A 1 272 ? 9.125 -24.153 -14.424 1.00 32.75 272 LEU A C 1
ATOM 2067 O O . LEU A 1 272 ? 10.086 -24.919 -14.309 1.00 32.75 272 LEU A O 1
ATOM 2071 N N . PRO A 1 273 ? 7.967 -24.598 -14.953 1.00 31.52 273 PRO A N 1
ATOM 2072 C CA . PRO A 1 273 ? 7.851 -25.935 -15.509 1.00 31.52 273 PRO A CA 1
ATOM 2073 C C . PRO A 1 273 ? 8.847 -26.082 -16.663 1.00 31.52 273 PRO A C 1
ATOM 2075 O O . PRO A 1 273 ? 8.825 -25.293 -17.611 1.00 31.52 273 PRO A O 1
ATOM 2078 N N . ASN A 1 274 ? 9.658 -27.145 -16.626 1.00 36.31 274 ASN A N 1
ATOM 2079 C CA . ASN A 1 274 ? 10.647 -27.559 -17.641 1.00 36.31 274 ASN A CA 1
ATOM 2080 C C . ASN A 1 274 ? 10.104 -27.717 -19.089 1.00 36.31 274 ASN A C 1
ATOM 2082 O O . ASN A 1 274 ? 10.812 -28.201 -19.970 1.00 36.31 274 ASN A O 1
ATOM 2086 N N . ALA A 1 275 ? 8.857 -27.328 -19.361 1.00 30.64 275 ALA A N 1
ATOM 2087 C CA . ALA A 1 275 ? 8.250 -27.298 -20.685 1.00 30.64 275 ALA A CA 1
ATOM 2088 C C . ALA A 1 275 ? 8.416 -25.944 -21.410 1.00 30.64 275 ALA A C 1
ATOM 2090 O O . ALA A 1 275 ? 8.476 -25.942 -22.637 1.00 30.64 275 ALA A O 1
ATOM 2091 N N . LEU A 1 276 ? 8.545 -24.813 -20.698 1.00 34.72 276 LEU A N 1
ATOM 2092 C CA . LEU A 1 276 ? 8.668 -23.479 -21.323 1.00 34.72 276 LEU A CA 1
ATOM 2093 C C . LEU A 1 276 ? 10.109 -23.111 -21.711 1.00 34.72 276 LEU A C 1
ATOM 2095 O O . LEU A 1 276 ? 10.320 -22.387 -22.681 1.00 34.72 276 LEU A O 1
ATOM 2099 N N . LEU A 1 277 ? 11.111 -23.699 -21.047 1.00 34.16 277 LEU A N 1
ATOM 2100 C CA . LEU A 1 277 ? 12.530 -23.468 -21.355 1.0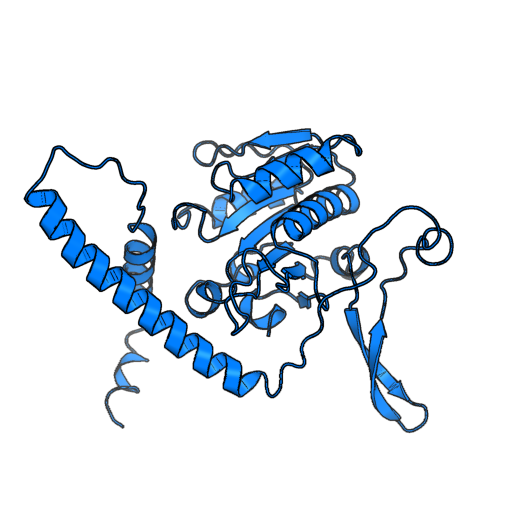0 34.16 277 LEU A CA 1
ATOM 2101 C C . LEU A 1 277 ? 12.956 -24.013 -22.733 1.00 34.16 277 LEU A C 1
ATOM 2103 O O . LEU A 1 277 ? 13.994 -23.631 -23.262 1.00 34.16 277 LEU A O 1
ATOM 2107 N N . LYS A 1 278 ? 12.154 -24.907 -23.329 1.00 29.75 278 LYS A N 1
ATOM 2108 C CA . LYS A 1 278 ? 12.460 -25.536 -24.621 1.00 29.75 278 LYS A CA 1
ATOM 2109 C C . LYS A 1 278 ? 11.893 -24.786 -25.829 1.00 29.75 278 LYS A C 1
ATOM 2111 O O . LYS A 1 278 ? 12.243 -25.128 -26.948 1.00 29.75 278 LYS A O 1
ATOM 2116 N N . GLN A 1 279 ? 11.034 -23.785 -25.619 1.00 30.64 279 GLN A N 1
ATOM 2117 C CA . GLN A 1 279 ? 10.440 -23.000 -26.711 1.00 30.64 279 GLN A CA 1
ATOM 2118 C C . GLN A 1 279 ? 11.156 -21.668 -26.975 1.00 30.64 279 GLN A C 1
ATOM 2120 O O . GLN A 1 279 ? 10.985 -21.105 -28.047 1.00 30.64 279 GLN A O 1
ATOM 2125 N N . VAL A 1 280 ? 11.987 -21.198 -26.040 1.00 34.28 280 VAL A N 1
ATOM 2126 C CA . VAL A 1 280 ? 12.752 -19.941 -26.174 1.00 34.28 280 VAL A CA 1
ATOM 2127 C C . VAL A 1 280 ? 14.159 -20.171 -26.754 1.00 34.28 280 VAL A C 1
ATOM 2129 O O . VAL A 1 280 ? 14.822 -19.228 -27.158 1.00 34.28 280 VAL A O 1
ATOM 2132 N N . MET A 1 281 ? 14.615 -21.424 -26.850 1.00 33.09 281 MET A N 1
ATOM 2133 C CA . MET A 1 281 ? 15.962 -21.763 -27.335 1.00 33.09 281 MET A CA 1
ATOM 2134 C C . MET A 1 281 ? 16.039 -22.301 -28.777 1.00 33.09 281 MET A C 1
ATOM 2136 O O . MET A 1 281 ? 17.127 -22.683 -29.194 1.00 33.09 281 MET A O 1
ATOM 2140 N N . ASP A 1 282 ? 14.940 -22.308 -29.541 1.00 30.39 282 ASP A N 1
ATOM 2141 C CA . ASP A 1 282 ? 14.911 -22.794 -30.939 1.00 30.39 282 ASP A CA 1
ATOM 2142 C C . ASP A 1 282 ? 14.240 -21.811 -31.935 1.00 30.39 282 ASP A C 1
ATOM 2144 O O . ASP A 1 282 ? 13.638 -22.232 -32.927 1.00 30.39 282 ASP A O 1
ATOM 2148 N N . VAL A 1 283 ? 14.367 -20.492 -31.720 1.00 35.34 283 VAL A N 1
ATOM 2149 C CA . VAL A 1 283 ? 14.146 -19.466 -32.768 1.00 35.34 283 VAL A CA 1
ATOM 2150 C C . VAL A 1 283 ? 15.278 -18.450 -32.759 1.00 35.34 283 VAL A C 1
ATOM 2152 O O . VAL A 1 283 ? 15.558 -17.906 -31.670 1.00 35.34 283 VAL A O 1
#

InterPro domains:
  IPR015421 Pyridoxal phosphate-dependent transferase, major domain [G3DSA:3.40.640.10] (1-193)
  IPR015424 Pyridoxal phosphate-dependent transferase [SSF53383] (1-180)
  IPR020581 Glycine cleavage system P protein [PTHR11773] (1-179)
  IPR049315 Glycine cleavage system P-protein, N-terminal domain [PF02347] (1-179)

Radius of gyration: 20.61 Å; Cα contacts (8 Å, |Δi|>4): 450; chains: 1; bounding box: 65×54×49 Å